Protein AF-A0A2D7BUS8-F1 (afdb_monomer_lite)

pLDDT: mean 76.2, std 19.5, range [38.97, 97.44]

Structure (mmCIF, N/CA/C/O backbone):
data_AF-A0A2D7BUS8-F1
#
_entry.id   AF-A0A2D7BUS8-F1
#
loop_
_atom_site.group_PDB
_atom_site.id
_atom_site.type_symbol
_atom_site.label_atom_id
_atom_site.label_alt_id
_atom_site.label_comp_id
_atom_site.label_asym_id
_atom_site.label_entity_id
_atom_site.label_seq_id
_atom_site.pdbx_PDB_ins_code
_atom_site.Cartn_x
_atom_site.Cartn_y
_atom_site.Cartn_z
_atom_site.occupancy
_atom_site.B_iso_or_equiv
_atom_site.auth_seq_id
_atom_site.auth_comp_id
_atom_site.auth_asym_id
_atom_site.auth_atom_id
_atom_site.pdbx_PDB_model_num
ATOM 1 N N . MET A 1 1 ? -70.890 0.413 37.105 1.00 47.69 1 MET A N 1
ATOM 2 C CA . MET A 1 1 ? -69.793 1.367 37.368 1.00 47.69 1 MET A CA 1
ATOM 3 C C . MET A 1 1 ? -68.487 0.631 37.078 1.00 47.69 1 MET A C 1
ATOM 5 O O . MET A 1 1 ? -68.149 -0.238 37.872 1.00 47.69 1 MET A O 1
ATOM 9 N N . PRO A 1 2 ? -67.821 0.826 35.928 1.00 42.28 2 PRO A N 1
ATOM 10 C CA . PRO A 1 2 ? -66.541 0.171 35.681 1.00 42.28 2 PRO A CA 1
ATOM 11 C C . PRO A 1 2 ? -65.447 0.869 36.498 1.00 42.28 2 PRO A C 1
ATOM 13 O O . PRO A 1 2 ? -65.359 2.095 36.518 1.00 42.28 2 PRO A O 1
ATOM 16 N N . TYR A 1 3 ? -64.656 0.074 37.213 1.00 46.94 3 TYR A N 1
ATOM 17 C CA . TYR A 1 3 ? -63.501 0.527 37.980 1.00 46.94 3 TYR A CA 1
ATOM 18 C C . TYR A 1 3 ? -62.412 0.993 37.008 1.00 46.94 3 TYR A C 1
ATOM 20 O O . TYR A 1 3 ? -61.859 0.191 36.257 1.00 46.94 3 TYR A O 1
ATOM 28 N N . ILE A 1 4 ? -62.141 2.297 36.992 1.00 47.06 4 ILE A N 1
ATOM 29 C CA . ILE A 1 4 ? -61.017 2.878 36.257 1.00 47.06 4 ILE A CA 1
ATOM 30 C C . ILE A 1 4 ? -59.794 2.722 37.162 1.00 47.06 4 ILE A C 1
ATOM 32 O O . ILE A 1 4 ? -59.618 3.479 38.115 1.00 47.06 4 ILE A O 1
ATOM 36 N N . GLY A 1 5 ? -58.987 1.694 36.902 1.00 40.78 5 GLY A N 1
ATOM 37 C CA . GLY A 1 5 ? -57.685 1.544 37.542 1.00 40.78 5 GLY A CA 1
ATOM 38 C C . GLY A 1 5 ? -56.768 2.690 37.119 1.00 40.78 5 GLY A C 1
ATOM 39 O O . GLY A 1 5 ? -56.654 2.991 35.932 1.00 40.78 5 GLY A O 1
ATOM 40 N N . GLN A 1 6 ? -56.141 3.349 38.090 1.00 41.88 6 GLN A N 1
ATOM 41 C CA . GLN A 1 6 ? -55.125 4.370 37.846 1.00 41.88 6 GLN A CA 1
ATOM 42 C C . GLN A 1 6 ? -53.912 3.701 37.181 1.00 41.88 6 GLN A C 1
ATOM 44 O O . GLN A 1 6 ? -53.272 2.838 37.783 1.00 41.88 6 GLN A O 1
ATOM 49 N N . SER A 1 7 ? -53.588 4.087 35.946 1.00 40.94 7 SER A N 1
ATOM 50 C CA . SER A 1 7 ? -52.304 3.740 35.334 1.00 40.94 7 SER A CA 1
ATOM 51 C C . SER A 1 7 ? -51.212 4.555 36.018 1.00 40.94 7 SER A C 1
ATOM 53 O O . SER A 1 7 ? -51.047 5.744 35.745 1.00 40.94 7 SER A O 1
ATOM 55 N N . TYR A 1 8 ? -50.476 3.921 36.927 1.00 42.16 8 TYR A N 1
ATOM 56 C CA . TYR A 1 8 ? -49.296 4.512 37.545 1.00 42.16 8 TYR A CA 1
ATOM 57 C C . TYR A 1 8 ? -48.176 4.594 36.504 1.00 42.16 8 TYR A C 1
ATOM 59 O O . TYR A 1 8 ? -47.434 3.638 36.293 1.00 42.16 8 TYR A O 1
ATOM 67 N N . HIS A 1 9 ? -48.036 5.748 35.853 1.00 40.12 9 HIS A N 1
ATOM 68 C CA . HIS A 1 9 ? -46.758 6.113 35.253 1.00 40.12 9 HIS A CA 1
ATOM 69 C C . HIS A 1 9 ? -45.816 6.505 36.392 1.00 40.12 9 HIS A C 1
ATOM 71 O O . HIS A 1 9 ? -45.890 7.606 36.934 1.00 40.12 9 HIS A O 1
ATOM 77 N N . HIS A 1 10 ? -44.967 5.561 36.792 1.00 47.94 10 HIS A N 1
ATOM 78 C CA . HIS A 1 10 ? -43.862 5.804 37.706 1.00 47.94 10 HIS A CA 1
ATOM 79 C C . HIS A 1 10 ? -42.856 6.720 36.998 1.00 47.94 10 HIS A C 1
ATOM 81 O O . HIS A 1 10 ? -42.070 6.273 36.168 1.00 47.94 10 HIS A O 1
ATOM 87 N N . VAL A 1 11 ? -42.904 8.018 37.292 1.00 39.50 11 VAL A N 1
ATOM 88 C CA . VAL A 1 11 ? -41.820 8.941 36.947 1.00 39.50 11 VAL A CA 1
ATOM 89 C C . VAL A 1 11 ? -40.757 8.765 38.025 1.00 39.50 11 VAL A C 1
ATOM 91 O O . VAL A 1 11 ? -40.869 9.331 39.110 1.00 39.50 11 VAL A O 1
ATOM 94 N N . VAL A 1 12 ? -39.774 7.905 37.762 1.00 50.94 12 VAL A N 1
ATOM 95 C CA . VAL A 1 12 ? -38.593 7.775 38.622 1.00 50.94 12 VAL A CA 1
ATOM 96 C C . VAL A 1 12 ? -37.775 9.062 38.444 1.00 50.94 12 VAL A C 1
ATOM 98 O O . VAL A 1 12 ? -37.464 9.404 37.299 1.00 50.94 12 VAL A O 1
ATOM 101 N N . PRO A 1 13 ? -37.443 9.818 39.506 1.00 42.97 13 PRO A N 1
ATOM 102 C CA . PRO A 1 13 ? -36.481 10.905 39.381 1.00 42.97 13 PRO A CA 1
ATOM 1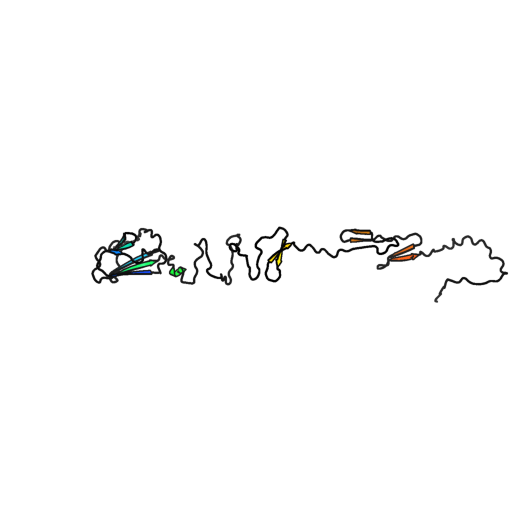03 C C . PRO A 1 13 ? -35.161 10.320 38.876 1.00 42.97 13 PRO A C 1
ATOM 105 O O . PRO A 1 13 ? -34.662 9.345 39.435 1.00 42.97 13 PRO A O 1
ATOM 108 N N . VAL A 1 14 ? -34.625 10.891 37.796 1.00 44.72 14 VAL A N 1
ATOM 109 C CA . VAL A 1 14 ? -33.318 10.511 37.254 1.00 44.72 14 VAL A CA 1
ATOM 110 C C . VAL A 1 14 ? -32.284 10.862 38.314 1.00 44.72 14 VAL A C 1
ATOM 112 O O . VAL A 1 14 ? -31.947 12.028 38.510 1.00 44.72 14 VAL A O 1
ATOM 115 N N . VAL A 1 15 ? -31.856 9.855 39.064 1.00 46.78 15 VAL A N 1
ATOM 116 C CA . VAL A 1 15 ? -30.698 9.968 39.935 1.00 46.78 15 VAL A CA 1
ATOM 117 C C . VAL A 1 15 ? -29.491 9.829 39.020 1.00 46.78 15 VAL A C 1
ATOM 119 O O . VAL A 1 15 ? -29.361 8.839 38.304 1.00 46.78 15 VAL A O 1
ATOM 122 N N . ASP A 1 16 ? -28.669 10.871 38.993 1.00 46.91 16 ASP A N 1
ATOM 123 C CA . ASP A 1 16 ? -27.398 10.858 38.288 1.00 46.91 16 ASP A CA 1
ATOM 124 C C . ASP A 1 16 ? -26.445 9.951 39.065 1.00 46.91 16 ASP A C 1
ATOM 126 O O . ASP A 1 16 ? -26.048 10.240 40.199 1.00 46.91 16 ASP A O 1
ATOM 130 N N . PHE A 1 17 ? -26.188 8.784 38.495 1.00 51.09 17 PHE A N 1
ATOM 131 C CA . PHE A 1 17 ? -25.271 7.814 39.046 1.00 51.09 17 PHE A CA 1
ATOM 132 C C . PHE A 1 17 ? -23.994 7.942 38.219 1.00 51.09 17 PHE A C 1
ATOM 134 O O . PHE A 1 17 ? -23.875 7.289 37.195 1.00 51.09 17 PHE A O 1
ATOM 141 N N . ASP A 1 18 ? -23.077 8.814 38.637 1.00 47.44 18 ASP A N 1
ATOM 142 C CA . ASP A 1 18 ? -21.774 9.043 37.996 1.00 47.44 18 ASP A CA 1
ATOM 143 C C . ASP A 1 18 ? -20.752 7.961 38.416 1.00 47.44 18 ASP A C 1
ATOM 145 O O . ASP A 1 18 ? -20.478 7.784 39.605 1.00 47.44 18 ASP A O 1
ATOM 149 N N . ASN A 1 19 ? -20.214 7.185 37.457 1.00 48.69 19 ASN A N 1
ATOM 150 C CA . ASN A 1 19 ? -19.165 6.126 37.553 1.00 48.69 19 ASN A CA 1
ATOM 151 C C . ASN A 1 19 ? -19.406 4.739 38.223 1.00 48.69 19 ASN A C 1
ATOM 153 O O . ASN A 1 19 ? -18.876 4.479 39.303 1.00 48.69 19 ASN A O 1
ATOM 157 N N . ILE A 1 20 ? -20.043 3.789 37.529 1.00 45.50 20 ILE A N 1
ATOM 158 C CA . ILE A 1 20 ? -19.993 2.341 37.771 1.00 45.50 20 ILE A CA 1
ATOM 159 C C . ILE A 1 20 ? -20.073 1.615 36.419 1.00 45.50 20 ILE A C 1
ATOM 161 O O . ILE A 1 20 ? -20.995 1.773 35.629 1.00 45.50 20 ILE A O 1
ATOM 165 N N . GLN A 1 21 ? -19.061 0.788 36.175 1.00 50.91 21 GLN A N 1
ATOM 166 C CA . GLN A 1 21 ? -19.028 -0.215 35.11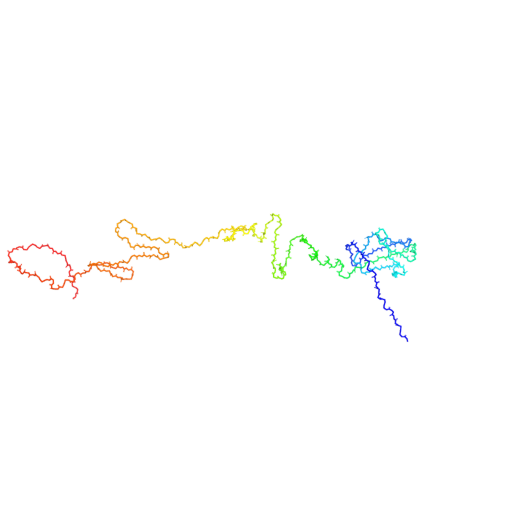7 1.00 50.91 21 GLN A CA 1
ATOM 167 C C . GLN A 1 21 ? -19.658 -1.525 35.622 1.00 50.91 21 GLN A C 1
ATOM 169 O O . GLN A 1 21 ? -19.487 -1.876 36.790 1.00 50.91 21 GLN A O 1
ATOM 174 N N . ASN A 1 22 ? -20.269 -2.298 34.716 1.00 54.38 22 ASN A N 1
ATOM 175 C CA . ASN A 1 22 ? -20.595 -3.725 34.876 1.00 54.38 22 ASN A CA 1
ATOM 176 C C . ASN A 1 22 ? -21.597 -4.134 35.978 1.00 54.38 22 ASN A C 1
ATOM 178 O O . ASN A 1 22 ? -21.225 -4.777 36.963 1.00 54.38 22 ASN A O 1
ATOM 182 N N . ILE A 1 23 ? -22.900 -3.953 35.732 1.00 53.22 23 ILE A N 1
ATOM 183 C CA . ILE A 1 23 ? -23.917 -4.843 36.321 1.00 53.22 23 ILE A CA 1
ATOM 184 C C . ILE A 1 23 ? -24.245 -5.944 35.297 1.00 53.22 23 ILE A C 1
ATOM 186 O O . ILE A 1 23 ? -24.644 -5.626 34.173 1.00 53.22 23 ILE A O 1
ATOM 190 N N . PRO A 1 24 ? -24.096 -7.236 35.647 1.00 58.59 24 PRO A N 1
ATOM 191 C CA . PRO A 1 24 ? -24.764 -8.332 34.948 1.00 58.59 24 PRO A CA 1
ATOM 192 C C . PRO A 1 24 ? -26.274 -8.088 34.800 1.00 58.59 24 PRO A C 1
ATOM 194 O O . PRO A 1 24 ? -26.816 -7.178 35.420 1.00 58.59 24 PRO A O 1
ATOM 197 N N . ASP A 1 25 ? -26.988 -8.921 34.035 1.00 62.47 25 ASP A N 1
ATOM 198 C CA . ASP A 1 25 ? -28.445 -8.768 33.828 1.00 62.47 25 ASP A CA 1
ATOM 199 C C . ASP A 1 25 ? -29.231 -8.539 35.138 1.00 62.47 25 ASP A C 1
ATOM 201 O O . ASP A 1 25 ? -30.253 -7.844 35.147 1.00 62.47 25 ASP A O 1
ATOM 205 N N . PHE A 1 26 ? -28.709 -9.062 36.255 1.00 70.69 26 PHE A N 1
ATOM 206 C CA . PHE A 1 26 ? -28.989 -8.558 37.592 1.00 70.69 26 PHE A CA 1
ATOM 207 C C . PHE A 1 26 ? -27.810 -8.773 38.566 1.00 70.69 26 PHE A C 1
ATOM 209 O O . PHE A 1 26 ? -26.971 -9.653 38.372 1.00 70.69 26 PHE A O 1
ATOM 216 N N . GLN A 1 27 ? -27.779 -8.007 39.656 1.00 76.12 27 GLN A N 1
ATOM 217 C CA . GLN A 1 27 ? -26.950 -8.240 40.853 1.00 76.12 27 GLN A CA 1
ATOM 218 C C . GLN A 1 27 ? -27.851 -8.214 42.088 1.00 76.12 27 GLN A C 1
ATOM 220 O O . GLN A 1 27 ? -28.928 -7.621 42.040 1.00 76.12 27 GLN A O 1
ATOM 225 N N . SER A 1 28 ? -27.432 -8.817 43.201 1.00 85.50 28 SER A N 1
ATOM 226 C CA . SER A 1 28 ? -28.230 -8.791 44.428 1.00 85.50 28 SER A CA 1
ATOM 227 C C . SER A 1 28 ? -27.401 -8.707 45.697 1.00 85.50 28 SER A C 1
ATOM 229 O O . SER A 1 28 ? -26.280 -9.211 45.752 1.00 85.50 28 SER A O 1
ATOM 231 N N . GLN A 1 29 ? -27.990 -8.130 46.738 1.00 88.19 29 GLN A N 1
ATOM 232 C CA . GLN A 1 29 ? -27.426 -8.073 48.075 1.00 88.19 29 GLN A CA 1
ATOM 233 C C . GLN A 1 29 ? -28.466 -8.450 49.125 1.00 88.19 29 GLN A C 1
ATOM 235 O O . GLN A 1 29 ? -29.618 -8.034 49.041 1.00 88.19 29 GLN A O 1
ATOM 240 N N . THR A 1 30 ? -28.021 -9.194 50.132 1.00 92.12 30 THR A N 1
ATOM 241 C CA . THR A 1 30 ? -28.851 -9.645 51.242 1.00 92.12 30 THR A CA 1
ATOM 242 C C . THR A 1 30 ? -28.356 -9.044 52.553 1.00 92.12 30 THR A C 1
ATOM 244 O O . THR A 1 30 ? -27.151 -9.044 52.812 1.00 92.12 30 THR A O 1
ATOM 247 N N . PHE A 1 31 ? -29.278 -8.569 53.385 1.00 91.81 31 PHE A N 1
ATOM 248 C CA . PHE A 1 31 ? -29.024 -8.105 54.746 1.00 91.81 31 PHE A CA 1
ATOM 249 C C . PHE A 1 31 ? -29.920 -8.861 55.722 1.00 91.81 31 PHE A C 1
ATOM 251 O O . PHE A 1 31 ? -31.079 -9.122 55.415 1.00 91.81 31 PHE A O 1
ATOM 258 N N . THR A 1 32 ? -29.398 -9.168 56.904 1.00 92.62 32 THR A N 1
ATOM 259 C CA . THR A 1 32 ? -30.180 -9.718 58.017 1.00 92.62 32 THR A CA 1
ATOM 260 C C . THR A 1 32 ? -30.364 -8.624 59.063 1.00 92.62 32 THR A C 1
ATOM 262 O O . THR A 1 32 ? -29.419 -7.875 59.328 1.00 92.62 32 THR A O 1
ATOM 265 N N . GLY A 1 33 ? -31.570 -8.505 59.618 1.00 88.38 33 GLY A N 1
ATOM 266 C CA . GLY A 1 33 ? -31.880 -7.522 60.658 1.00 88.38 33 GLY A CA 1
ATOM 267 C C . GLY A 1 33 ? -31.133 -7.748 61.988 1.00 88.38 33 GLY A C 1
ATOM 268 O O . GLY A 1 33 ? -30.407 -8.737 62.137 1.00 88.38 33 GLY A O 1
ATOM 269 N N . PRO A 1 34 ? -31.318 -6.859 62.984 1.00 92.69 34 PRO A N 1
ATOM 270 C CA . PRO A 1 34 ? -32.277 -5.754 62.981 1.00 92.69 34 PRO A CA 1
ATOM 271 C C . PRO A 1 34 ? -31.753 -4.451 62.353 1.00 92.69 34 PRO A C 1
ATOM 273 O O . PRO A 1 34 ? -30.542 -4.213 62.308 1.00 92.69 34 PRO A O 1
ATOM 276 N N . GLY A 1 35 ? -32.662 -3.581 61.897 1.00 92.56 35 GLY A N 1
ATOM 277 C CA . GLY A 1 35 ? -32.325 -2.199 61.532 1.00 92.56 35 GLY A CA 1
ATOM 278 C C . GLY A 1 35 ? -33.275 -1.523 60.538 1.00 92.56 35 GLY A C 1
ATOM 279 O O . GLY A 1 35 ? -34.072 -2.162 59.862 1.00 92.56 35 GLY A O 1
ATOM 280 N N . THR A 1 36 ? -33.161 -0.198 60.421 1.00 92.56 36 THR A N 1
ATOM 281 C CA . THR A 1 36 ? -33.977 0.638 59.514 1.00 92.56 36 THR A CA 1
ATOM 282 C C . THR A 1 36 ? -33.200 1.170 58.310 1.00 92.56 36 THR A C 1
ATOM 284 O O . THR A 1 36 ? -33.787 1.739 57.392 1.00 92.56 36 THR A O 1
ATOM 287 N N . SER A 1 37 ? -31.871 1.022 58.291 1.00 91.62 37 SER A N 1
ATOM 288 C CA . SER A 1 37 ? -31.018 1.545 57.223 1.00 91.62 37 SER A CA 1
ATOM 289 C C . SER A 1 37 ? -29.871 0.599 56.901 1.00 91.62 37 SER A C 1
ATOM 291 O O . SER A 1 37 ? -28.997 0.360 57.735 1.00 91.62 37 SER A O 1
ATOM 293 N N . PHE A 1 38 ? -29.832 0.139 55.653 1.00 90.69 38 PHE A N 1
ATOM 294 C CA . PHE A 1 38 ? -28.860 -0.832 55.164 1.00 90.69 38 PHE A CA 1
ATOM 295 C C . PHE A 1 38 ? -28.018 -0.205 54.056 1.00 90.69 38 PHE A C 1
ATOM 297 O O . PHE A 1 38 ? -28.538 0.230 53.028 1.00 90.69 38 PHE A O 1
ATOM 304 N N . GLY A 1 39 ? -26.711 -0.098 54.301 1.00 86.44 39 GLY A N 1
ATOM 305 C CA . GLY A 1 39 ? -25.756 0.449 53.342 1.00 86.44 39 GLY A CA 1
ATOM 306 C C . GLY A 1 39 ? -25.342 -0.594 52.322 1.00 86.44 39 GLY A C 1
ATOM 307 O O . GLY A 1 39 ? -24.876 -1.668 52.695 1.00 86.44 39 GLY A O 1
ATOM 308 N N . LEU A 1 40 ? -25.481 -0.261 51.041 1.00 80.25 40 LEU A N 1
ATOM 309 C CA . LEU A 1 40 ? -25.073 -1.153 49.965 1.00 80.25 40 LEU A CA 1
ATOM 310 C C . LEU A 1 40 ? -23.544 -1.300 49.977 1.00 80.25 40 LEU A C 1
ATOM 312 O O . LEU A 1 40 ? -22.819 -0.300 49.993 1.00 80.25 40 LEU A O 1
ATOM 316 N N . THR A 1 41 ? -23.032 -2.534 50.031 1.00 68.00 41 THR A N 1
ATOM 317 C CA . THR A 1 41 ? -21.581 -2.771 50.221 1.00 68.00 41 THR A CA 1
ATOM 318 C C . THR A 1 41 ? -20.796 -2.865 48.917 1.00 68.00 41 THR A C 1
ATOM 320 O O . THR A 1 41 ? -19.579 -2.727 48.948 1.00 68.00 41 THR A O 1
ATOM 323 N N . ASN A 1 42 ? -21.466 -3.066 47.779 1.00 59.59 42 ASN A N 1
ATOM 324 C CA . ASN A 1 42 ? -20.821 -3.180 46.463 1.00 59.59 42 ASN A CA 1
ATOM 325 C C . ASN A 1 42 ? -20.693 -1.828 45.728 1.00 59.59 42 ASN A C 1
ATOM 327 O O . ASN A 1 42 ? -20.492 -1.804 44.520 1.00 59.59 42 ASN A O 1
ATOM 331 N N . GLY A 1 43 ? -20.789 -0.703 46.450 1.00 56.62 43 GLY A N 1
ATOM 332 C CA . GLY A 1 43 ? -20.940 0.626 45.847 1.00 56.62 43 GLY A CA 1
ATOM 333 C C . GLY A 1 43 ? -22.362 0.856 45.320 1.00 56.62 43 GLY A C 1
ATOM 334 O O . GLY A 1 43 ? -23.204 -0.042 45.363 1.00 56.62 43 GLY A O 1
ATOM 335 N N . ALA A 1 44 ? -22.663 2.075 44.862 1.00 55.22 44 ALA A N 1
ATOM 336 C CA . ALA A 1 44 ? -23.881 2.296 44.081 1.00 55.22 44 ALA A CA 1
ATOM 337 C C . ALA A 1 44 ? -23.780 1.453 42.791 1.00 55.22 44 ALA A C 1
ATOM 339 O O . ALA A 1 44 ? -22.694 1.343 42.256 1.00 55.22 44 ALA A O 1
ATOM 340 N N . PRO A 1 45 ? -24.822 0.803 42.279 1.00 55.44 45 PRO A N 1
ATOM 341 C CA . PRO A 1 45 ? -24.782 0.207 40.943 1.00 55.44 45 PRO A CA 1
ATOM 342 C C . PRO A 1 45 ? -25.106 1.266 39.867 1.00 55.44 45 PRO A C 1
ATOM 344 O O . PRO A 1 45 ? -25.878 2.180 40.151 1.00 55.44 45 PRO A O 1
ATOM 347 N N . GLN A 1 46 ? -24.577 1.149 38.639 1.00 59.19 46 GLN A N 1
ATOM 348 C CA . GLN A 1 46 ? -24.958 2.015 37.499 1.00 59.19 46 GLN A CA 1
ATOM 349 C C . GLN A 1 46 ? -25.613 1.306 36.345 1.00 59.19 46 GLN A C 1
ATOM 351 O O . GLN A 1 46 ? -25.567 0.090 36.240 1.00 59.19 46 GLN A O 1
ATOM 356 N N . ASP A 1 47 ? -26.265 2.099 35.497 1.00 58.16 47 ASP A N 1
ATOM 357 C CA . ASP A 1 47 ? -27.092 1.611 34.403 1.00 58.16 47 ASP A CA 1
ATOM 358 C C . ASP A 1 47 ? -28.250 0.732 34.902 1.00 58.16 47 ASP A C 1
ATOM 360 O O . ASP A 1 47 ? -28.649 -0.233 34.252 1.00 58.16 47 ASP A O 1
ATOM 364 N N . VAL A 1 48 ? -28.800 1.056 36.079 1.00 64.81 48 VAL A N 1
ATOM 365 C CA . VAL A 1 48 ? -29.908 0.322 36.703 1.00 64.81 48 VAL A CA 1
ATOM 366 C C . VAL A 1 48 ? -31.241 0.778 36.109 1.00 64.81 48 VAL A C 1
ATOM 368 O O . VAL A 1 48 ? -31.621 1.939 36.228 1.00 64.81 48 VAL A O 1
ATOM 371 N N . MET A 1 49 ? -31.993 -0.149 35.517 1.00 70.56 49 MET A N 1
ATOM 372 C CA . MET A 1 49 ? -33.383 0.063 35.102 1.00 70.56 49 MET A CA 1
ATOM 373 C C . MET A 1 49 ? -34.334 0.072 36.290 1.00 70.56 49 MET A C 1
ATOM 375 O O . MET A 1 49 ? -35.282 0.855 36.329 1.00 70.56 49 MET A O 1
ATOM 379 N N . SER A 1 50 ? -34.134 -0.862 37.219 1.00 75.06 50 SER A N 1
ATOM 380 C CA . SER A 1 50 ? -35.012 -1.026 38.369 1.00 75.06 50 SER A CA 1
ATOM 381 C C . SER A 1 50 ? -34.275 -1.594 39.575 1.00 75.06 50 SER A C 1
ATOM 383 O O . SER A 1 50 ? -33.329 -2.377 39.455 1.00 75.06 50 SER A O 1
ATOM 385 N N . LEU A 1 51 ? -34.753 -1.176 40.744 1.00 79.62 51 LEU A N 1
ATOM 386 C CA . LEU A 1 51 ? -34.356 -1.671 42.050 1.00 79.62 51 LEU A CA 1
ATOM 387 C C . LEU A 1 51 ? -35.546 -2.426 42.640 1.00 79.62 51 LEU A C 1
ATOM 389 O O . LEU A 1 51 ? -36.543 -1.798 43.004 1.00 79.62 51 LEU A O 1
ATOM 393 N N . ASP A 1 52 ? -35.428 -3.744 42.750 1.00 86.44 52 ASP A N 1
ATOM 394 C CA . ASP A 1 52 ? -36.442 -4.574 43.393 1.00 86.44 52 ASP A CA 1
ATOM 395 C C . ASP A 1 52 ? -35.995 -4.859 44.831 1.00 86.44 52 ASP A C 1
ATOM 397 O O . ASP A 1 52 ? -34.895 -5.366 45.060 1.00 86.44 52 ASP A O 1
ATOM 401 N N . VAL A 1 53 ? -36.841 -4.535 45.808 1.00 88.69 53 VAL A N 1
ATOM 402 C CA . VAL A 1 53 ? -36.580 -4.792 47.231 1.00 88.69 53 VAL A CA 1
ATOM 403 C C . VAL A 1 53 ? -37.614 -5.778 47.757 1.00 88.69 53 VAL A C 1
ATOM 405 O O . VAL A 1 53 ? -38.807 -5.624 47.492 1.00 88.69 53 VAL A O 1
ATOM 408 N N . SER A 1 54 ? -37.176 -6.787 48.507 1.00 93.75 54 SER A N 1
ATOM 409 C CA . SER A 1 54 ? -38.070 -7.724 49.191 1.00 93.75 54 SER A CA 1
ATOM 410 C C . SER A 1 54 ? -37.606 -8.029 50.610 1.00 93.75 54 SER A C 1
ATOM 412 O O . SER A 1 54 ? -36.405 -8.141 50.836 1.00 93.75 54 SER A O 1
ATOM 414 N N . ILE A 1 55 ? -38.549 -8.227 51.529 1.00 94.56 55 ILE A N 1
ATOM 415 C CA . ILE A 1 55 ? -38.305 -8.716 52.894 1.00 94.56 55 ILE A CA 1
ATOM 416 C C . ILE A 1 55 ? -38.909 -10.114 52.987 1.00 94.56 55 ILE A C 1
ATOM 418 O O . ILE A 1 55 ? -40.083 -10.282 52.662 1.00 94.56 55 ILE A O 1
ATOM 422 N N . ASP A 1 56 ? -38.098 -11.119 53.319 1.00 92.94 56 ASP A N 1
ATOM 423 C CA . ASP A 1 56 ? -38.494 -12.538 53.375 1.00 92.94 56 ASP A CA 1
ATOM 424 C C . ASP A 1 56 ? -39.256 -13.020 52.122 1.00 92.94 56 ASP A C 1
ATOM 426 O O . ASP A 1 56 ? -40.181 -13.830 52.167 1.00 92.94 56 ASP A O 1
ATOM 430 N N . GLY A 1 57 ? -38.864 -12.490 50.959 1.00 88.56 57 GLY A N 1
ATOM 431 C CA . GLY A 1 57 ? -39.473 -12.791 49.661 1.00 88.56 57 GLY A CA 1
ATOM 432 C C . GLY A 1 57 ? -40.723 -11.971 49.317 1.00 88.56 57 GLY A C 1
ATOM 433 O O . GLY A 1 57 ? -41.226 -12.084 48.199 1.00 88.56 57 GLY A O 1
ATOM 434 N N . VAL A 1 58 ? -41.207 -11.106 50.212 1.00 90.88 58 VAL A N 1
ATOM 435 C CA . VAL A 1 58 ? -42.328 -10.190 49.953 1.00 90.88 58 VAL A CA 1
ATOM 436 C C . VAL A 1 58 ? -41.810 -8.883 49.358 1.00 90.88 58 VAL A C 1
ATOM 438 O O . VAL A 1 58 ? -41.038 -8.169 49.998 1.00 90.88 58 VAL A O 1
ATOM 441 N N . SER A 1 59 ? -42.245 -8.548 48.140 1.00 91.88 59 SER A N 1
ATOM 442 C CA . SER A 1 59 ? -41.874 -7.301 47.459 1.00 91.88 59 SER A CA 1
ATOM 443 C C . SER A 1 59 ? -42.339 -6.060 48.223 1.00 91.88 59 SER A C 1
ATOM 445 O O . SER A 1 59 ? -43.498 -5.968 48.623 1.00 91.88 59 SER A O 1
ATOM 447 N N . GLN A 1 60 ? -41.440 -5.092 48.349 1.00 93.19 60 GLN A N 1
ATOM 448 C CA . GLN A 1 60 ? -41.662 -3.813 49.016 1.00 93.19 60 GLN A CA 1
ATOM 449 C C . GLN A 1 60 ? -41.950 -2.714 47.987 1.00 93.19 60 GLN A C 1
ATOM 451 O O . GLN A 1 60 ? -41.457 -2.756 46.854 1.00 93.19 60 GLN A O 1
ATOM 456 N N . LYS A 1 61 ? -42.743 -1.711 48.365 1.00 85.69 61 LYS A N 1
ATOM 457 C CA . LYS A 1 61 ? -43.106 -0.576 47.510 1.00 85.69 61 LYS A CA 1
ATOM 458 C C . LYS A 1 61 ? -42.159 0.610 47.726 1.00 85.69 61 LYS A C 1
ATOM 460 O O . LYS A 1 61 ? -42.074 1.126 48.844 1.00 85.69 61 LYS A O 1
ATOM 465 N N . PRO A 1 62 ? -41.522 1.122 46.660 1.00 85.94 62 PRO A N 1
ATOM 466 C CA . PRO A 1 62 ? -40.732 2.343 46.747 1.00 85.94 62 PRO A CA 1
ATOM 467 C C . PRO A 1 62 ? -41.580 3.528 47.228 1.00 85.94 62 PRO A C 1
ATOM 469 O O . PRO A 1 62 ? -42.733 3.682 46.823 1.00 85.94 62 PRO A O 1
ATOM 472 N N . ASN A 1 63 ? -40.988 4.389 48.054 1.00 87.81 63 ASN A N 1
ATOM 473 C CA . ASN A 1 63 ? -41.583 5.578 48.681 1.00 87.81 63 ASN A CA 1
ATOM 474 C C . ASN A 1 63 ? -42.765 5.318 49.628 1.00 87.81 63 ASN A C 1
ATOM 476 O O . ASN A 1 63 ? -43.369 6.273 50.114 1.00 87.81 63 ASN A O 1
ATOM 480 N N . VAL A 1 64 ? -43.097 4.054 49.889 1.00 89.25 64 VAL A N 1
ATOM 481 C CA . VAL A 1 64 ? -44.102 3.660 50.882 1.00 89.25 64 VAL A CA 1
ATOM 482 C C . VAL A 1 64 ? -43.427 2.820 51.955 1.00 89.25 64 VAL A C 1
ATOM 484 O O . VAL A 1 64 ? -43.367 3.251 53.099 1.00 89.25 64 VAL A O 1
ATOM 487 N N . ASP A 1 65 ? -42.849 1.691 51.551 1.00 89.56 65 ASP A N 1
ATOM 488 C CA . ASP A 1 65 ? -42.238 0.716 52.458 1.00 89.56 65 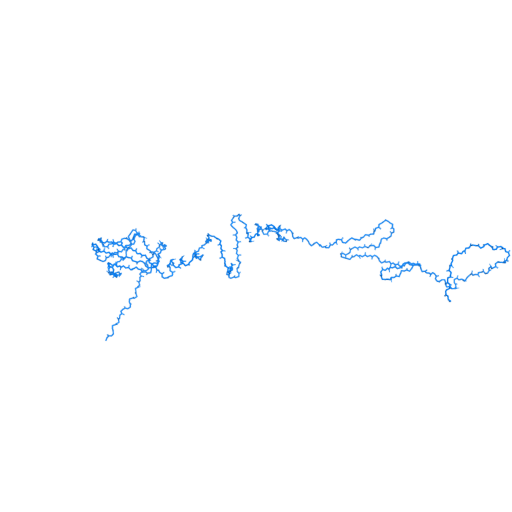ASP A CA 1
ATOM 489 C C . ASP A 1 65 ? -40.722 0.957 52.603 1.00 89.56 65 ASP A C 1
ATOM 491 O O . ASP A 1 65 ? -40.085 0.562 53.578 1.00 89.56 65 ASP A O 1
ATOM 495 N N . TYR A 1 66 ? -40.109 1.632 51.623 1.00 91.06 66 TYR A N 1
ATOM 496 C CA . TYR A 1 66 ? -38.705 2.031 51.680 1.00 91.06 66 TYR A CA 1
ATOM 497 C C . TYR A 1 66 ? -38.403 3.263 50.826 1.00 91.06 66 TYR A C 1
ATOM 499 O O . TYR A 1 66 ? -39.109 3.585 49.872 1.00 91.06 66 TYR A O 1
ATOM 507 N N . THR A 1 67 ? -37.289 3.923 51.125 1.00 88.25 67 THR A N 1
ATOM 508 C CA . THR A 1 67 ? -36.681 4.975 50.304 1.00 88.25 67 THR A CA 1
ATOM 509 C C . THR A 1 67 ? -35.204 4.675 50.072 1.00 88.25 67 THR A C 1
ATOM 511 O O . THR A 1 67 ? -34.590 3.875 50.781 1.00 88.25 67 THR A O 1
ATOM 514 N N . THR A 1 68 ? -34.614 5.315 49.066 1.00 84.25 68 THR A N 1
ATOM 515 C CA . THR A 1 68 ? -33.165 5.300 48.850 1.00 84.25 68 THR A CA 1
ATOM 516 C C . THR A 1 68 ? -32.568 6.620 49.312 1.00 84.25 68 THR A C 1
ATOM 518 O O . THR A 1 68 ? -33.083 7.681 48.961 1.00 84.25 68 THR A O 1
ATOM 521 N N . SER A 1 69 ? -31.464 6.577 50.053 1.00 80.94 69 SER A N 1
ATOM 522 C CA . SER A 1 69 ? -30.714 7.782 50.429 1.00 80.94 69 SER A CA 1
ATOM 523 C C . SER A 1 69 ? -29.239 7.649 50.077 1.00 80.94 69 SER A C 1
ATOM 525 O O . SER A 1 69 ? -28.705 6.542 50.015 1.00 80.94 69 SER A O 1
ATOM 527 N N . LEU A 1 70 ? -28.577 8.783 49.852 1.00 73.00 70 LEU A N 1
ATOM 528 C CA . LEU A 1 70 ? -27.129 8.855 49.714 1.00 73.00 70 LEU A CA 1
ATOM 529 C C . LEU A 1 70 ? -26.555 9.426 51.011 1.00 73.00 70 LEU A C 1
ATOM 531 O O . LEU A 1 70 ? -26.864 10.558 51.383 1.00 73.00 70 LEU A O 1
ATOM 535 N N . ASN A 1 71 ? -25.725 8.654 51.707 1.00 73.00 71 ASN A N 1
ATOM 536 C CA . ASN A 1 71 ? -25.041 9.117 52.910 1.00 73.00 71 ASN A CA 1
ATOM 537 C C . ASN A 1 71 ? -23.542 8.872 52.759 1.00 73.00 71 ASN A C 1
ATOM 539 O O . ASN A 1 71 ? -23.113 7.728 52.627 1.00 73.00 71 ASN A O 1
ATOM 543 N N . SER A 1 72 ? -22.755 9.951 52.771 1.00 73.31 72 SER A N 1
ATOM 544 C CA . SER A 1 72 ? -21.289 9.890 52.679 1.00 73.31 72 SER A CA 1
ATOM 545 C C . SER A 1 72 ? -20.786 9.075 51.473 1.00 73.31 72 SER A C 1
ATOM 547 O O . SER A 1 72 ? -19.821 8.327 51.581 1.00 73.31 72 SER A O 1
ATOM 549 N N . GLY A 1 73 ? -21.472 9.188 50.327 1.00 66.31 73 GLY A N 1
ATOM 550 C CA . GLY A 1 73 ? -21.132 8.477 49.086 1.00 66.31 73 GLY A CA 1
ATOM 551 C C . GLY A 1 73 ? -21.631 7.029 48.999 1.00 66.31 73 GLY A C 1
ATOM 552 O O . GLY A 1 73 ? -21.453 6.394 47.965 1.00 66.31 73 GLY A O 1
ATOM 553 N N . GLN A 1 74 ? -22.289 6.505 50.038 1.00 73.25 74 GLN A N 1
ATOM 554 C CA . GLN A 1 74 ? -22.905 5.178 50.027 1.00 73.25 74 GLN A CA 1
ATOM 555 C C . GLN A 1 74 ? -24.421 5.288 49.826 1.00 73.25 74 GLN A C 1
ATOM 557 O O . GLN A 1 74 ? -25.103 6.004 50.567 1.00 73.25 74 GLN A O 1
ATOM 562 N N . VAL A 1 75 ? -24.959 4.548 48.852 1.00 77.06 75 VAL A N 1
ATOM 563 C CA . VAL A 1 75 ? -26.411 4.374 48.696 1.00 77.06 75 VAL A CA 1
ATOM 564 C C . VAL A 1 75 ? -26.927 3.456 49.801 1.00 77.06 75 VAL A C 1
ATOM 566 O O . VAL A 1 75 ? -26.318 2.433 50.120 1.00 77.06 75 VAL A O 1
ATOM 569 N N . ARG A 1 76 ? -28.055 3.833 50.399 1.00 84.56 76 ARG A N 1
ATOM 570 C CA . ARG A 1 76 ? -28.705 3.107 51.489 1.00 84.56 76 ARG A CA 1
ATOM 571 C C . ARG A 1 76 ? -30.160 2.826 51.159 1.00 84.56 76 ARG A C 1
ATOM 573 O O . ARG A 1 76 ? -30.849 3.719 50.663 1.00 84.56 76 ARG A O 1
ATOM 580 N N . ILE A 1 77 ? -30.628 1.635 51.522 1.00 90.06 77 ILE A N 1
ATOM 581 C CA . ILE A 1 77 ? -32.059 1.331 51.618 1.00 90.06 77 ILE A CA 1
ATOM 582 C C . ILE A 1 77 ? -32.515 1.724 53.018 1.00 90.06 77 ILE A C 1
ATOM 584 O O . ILE A 1 77 ? -31.947 1.258 54.006 1.00 90.06 77 ILE A O 1
ATOM 588 N N . VAL A 1 78 ? -33.494 2.619 53.095 1.00 91.75 78 VAL A N 1
ATOM 589 C CA . VAL A 1 78 ? -34.089 3.091 54.347 1.00 91.75 78 VAL A CA 1
ATOM 590 C C . VAL A 1 78 ? -35.521 2.586 54.394 1.00 91.75 78 VAL A C 1
ATOM 592 O O . VAL A 1 78 ? -36.339 3.017 53.584 1.00 91.75 78 VAL A O 1
ATOM 595 N N . LEU A 1 79 ? -35.802 1.654 55.296 1.00 94.56 79 LEU A N 1
ATOM 596 C CA . LEU A 1 79 ? -37.131 1.070 55.465 1.00 94.56 79 LEU A CA 1
ATOM 597 C C . LEU A 1 79 ? -38.034 2.021 56.263 1.00 94.56 79 LEU A C 1
ATOM 599 O O . LEU A 1 79 ? -37.546 2.776 57.109 1.00 94.56 79 LEU A O 1
ATOM 603 N N . SER A 1 80 ? -39.339 1.998 55.985 1.00 93.75 80 SER A N 1
ATOM 604 C CA . SER A 1 80 ? -40.337 2.730 56.780 1.00 93.75 80 SER A CA 1
ATOM 605 C C . SER A 1 80 ? -40.487 2.148 58.184 1.00 93.75 80 SER A C 1
ATOM 607 O O . SER A 1 80 ? -40.677 2.901 59.137 1.00 93.75 80 SER A O 1
ATOM 609 N N . ASP A 1 81 ? -40.344 0.827 58.293 1.00 92.94 81 ASP A N 1
ATOM 610 C CA . ASP A 1 81 ? -40.401 0.052 59.527 1.00 92.94 81 ASP A CA 1
ATOM 611 C C . ASP A 1 81 ? -39.079 -0.696 59.749 1.00 92.94 81 ASP A C 1
ATOM 613 O O . ASP A 1 81 ? -38.325 -0.969 58.814 1.00 92.94 81 ASP A O 1
ATOM 617 N N . GLU A 1 82 ? -38.759 -0.998 61.005 1.00 93.12 82 GLU A N 1
ATOM 618 C CA . GLU A 1 82 ? -37.534 -1.723 61.343 1.00 93.12 82 GLU A CA 1
ATOM 619 C C . GLU A 1 82 ? -37.601 -3.175 60.856 1.00 93.12 82 GLU A C 1
ATOM 621 O O . GLU A 1 82 ? -38.561 -3.885 61.148 1.00 93.12 82 GLU A O 1
ATOM 626 N N . LEU A 1 83 ? -36.555 -3.618 60.149 1.00 95.44 83 LEU A N 1
ATOM 627 C CA . LEU A 1 83 ? -36.345 -5.031 59.847 1.00 95.44 83 LEU A CA 1
ATOM 628 C C . LEU A 1 83 ? -36.122 -5.762 61.172 1.00 95.44 83 LEU A C 1
ATOM 630 O O . LEU A 1 83 ? -35.225 -5.382 61.931 1.00 95.44 83 LEU A O 1
ATOM 634 N N . SER A 1 84 ? -36.912 -6.789 61.457 1.00 94.31 84 SER A N 1
ATOM 635 C CA . SER A 1 84 ? -36.830 -7.529 62.716 1.00 94.31 84 SER A CA 1
ATOM 636 C C . SER A 1 84 ? -35.584 -8.415 62.774 1.00 94.31 84 SER A C 1
ATOM 638 O O . SER A 1 84 ? -34.953 -8.733 61.764 1.00 94.31 84 SER A O 1
ATOM 640 N N . THR A 1 85 ? -35.214 -8.856 63.976 1.00 88.31 85 THR A N 1
ATOM 641 C CA . THR A 1 85 ? -34.202 -9.906 64.137 1.00 88.31 85 THR A CA 1
ATOM 642 C C . THR A 1 85 ? -34.645 -11.150 63.360 1.00 88.31 85 THR A C 1
ATOM 644 O O . THR A 1 85 ? -35.786 -11.573 63.504 1.00 88.31 85 THR A O 1
ATOM 647 N N . GLU A 1 86 ? -33.738 -11.726 62.568 1.00 89.44 86 GLU A N 1
ATOM 648 C CA . GLU A 1 86 ? -33.955 -12.882 61.670 1.00 89.44 86 GLU A CA 1
ATOM 649 C C . GLU A 1 86 ? -34.659 -12.596 60.330 1.00 89.44 86 GLU A C 1
ATOM 651 O O . GLU A 1 86 ? -34.550 -13.425 59.426 1.00 89.44 86 GLU A O 1
ATOM 656 N N . GLU A 1 87 ? -35.275 -11.425 60.135 1.00 94.19 87 GLU A N 1
ATOM 657 C CA . GLU A 1 87 ? -35.798 -11.046 58.816 1.00 94.19 87 GLU A CA 1
ATOM 658 C C . GLU A 1 87 ? -34.660 -10.725 57.844 1.00 94.19 87 GLU A C 1
ATOM 660 O O . GLU A 1 87 ? -33.593 -10.203 58.210 1.00 94.19 87 GLU A O 1
ATOM 665 N N . THR A 1 88 ? -34.903 -11.035 56.574 1.00 94.56 88 THR A N 1
ATOM 666 C CA . THR A 1 88 ? -33.926 -10.906 55.504 1.00 94.56 88 THR A CA 1
ATOM 667 C C . THR A 1 88 ? -34.401 -9.923 54.440 1.00 94.56 88 THR A C 1
ATOM 669 O O . THR A 1 88 ? -35.375 -10.160 53.728 1.00 94.56 88 THR A O 1
ATOM 672 N N . LEU A 1 89 ? -33.652 -8.836 54.273 1.00 94.06 89 LEU A N 1
ATOM 673 C CA . LEU A 1 89 ? -33.822 -7.871 53.194 1.00 94.06 89 LEU A CA 1
ATOM 674 C C . LEU A 1 89 ? -32.985 -8.302 51.986 1.00 94.06 89 LEU A C 1
ATOM 676 O O . LEU A 1 89 ? -31.761 -8.375 52.074 1.00 94.06 89 LEU A O 1
ATOM 680 N N . LEU A 1 90 ? -33.628 -8.529 50.847 1.00 92.19 90 LEU A N 1
ATOM 681 C CA . LEU A 1 90 ? -32.984 -8.761 49.557 1.00 92.19 90 LEU A CA 1
ATOM 682 C C . LEU A 1 90 ? -33.183 -7.540 48.655 1.00 92.19 90 LEU A C 1
ATOM 684 O O . LEU A 1 90 ? -34.305 -7.084 48.439 1.00 92.19 90 LEU A O 1
ATOM 688 N N . VAL A 1 91 ? -32.083 -7.047 48.098 1.00 89.06 91 VAL A N 1
ATOM 689 C CA . VAL A 1 91 ? -32.032 -5.920 47.167 1.00 89.06 91 VAL A CA 1
ATOM 690 C C . VAL A 1 91 ? -31.490 -6.430 45.840 1.00 89.06 91 VAL A C 1
ATOM 692 O O . VAL A 1 91 ? -30.372 -6.939 45.802 1.00 89.06 91 VAL A O 1
ATOM 695 N N . VAL A 1 92 ? -32.261 -6.308 44.760 1.00 85.12 92 VAL A N 1
ATOM 696 C CA . VAL A 1 92 ? -31.885 -6.751 43.410 1.00 85.12 92 VAL A CA 1
ATOM 697 C C . VAL A 1 92 ? -31.811 -5.553 42.469 1.00 85.12 92 VAL A C 1
ATOM 699 O O . VAL A 1 92 ? -32.746 -4.762 42.368 1.00 85.12 92 VAL A O 1
ATOM 702 N N . TYR A 1 93 ? -30.706 -5.449 41.741 1.00 80.12 93 TYR A N 1
ATOM 703 C CA . TYR A 1 93 ? -30.456 -4.431 40.724 1.00 80.12 93 TYR A CA 1
ATOM 704 C C . TYR A 1 93 ? -30.652 -5.055 39.346 1.00 80.12 93 TYR A C 1
ATOM 706 O O . TYR A 1 93 ? -30.045 -6.091 39.076 1.00 80.12 93 TYR A O 1
ATOM 714 N N . ARG A 1 94 ? -31.455 -4.444 38.469 1.00 74.75 94 ARG A N 1
ATOM 715 C CA . ARG A 1 94 ? -31.603 -4.875 37.065 1.00 74.75 94 ARG A CA 1
ATOM 716 C C . ARG A 1 94 ? -31.006 -3.847 36.122 1.00 74.75 94 ARG A C 1
ATOM 718 O O . ARG A 1 94 ? -31.256 -2.660 36.304 1.00 74.75 94 ARG A O 1
ATOM 725 N N . ALA A 1 95 ? -30.281 -4.287 35.100 1.00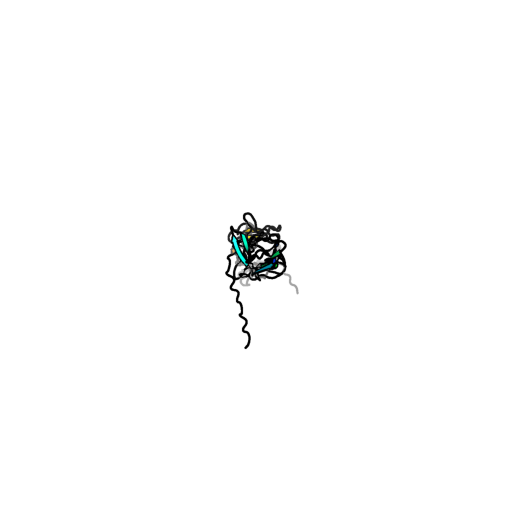 68.56 95 ALA A N 1
ATOM 726 C CA . ALA A 1 95 ? -29.674 -3.391 34.117 1.00 68.56 95 ALA A CA 1
ATOM 727 C C . ALA A 1 95 ? -30.704 -2.775 33.140 1.00 68.56 95 ALA A C 1
ATOM 729 O O . ALA A 1 95 ? -31.740 -3.377 32.843 1.00 68.56 95 ALA A O 1
ATOM 730 N N . LEU A 1 96 ? -30.397 -1.592 32.597 1.00 64.62 96 LEU A N 1
ATOM 731 C CA . LEU A 1 96 ? -31.085 -0.972 31.459 1.00 64.62 96 LEU A CA 1
ATOM 732 C C . LEU A 1 96 ? -30.999 -1.872 30.211 1.00 64.62 96 LEU A C 1
ATOM 734 O O . LEU A 1 96 ? -29.901 -2.295 29.828 1.00 64.62 96 LEU A O 1
ATOM 738 N N . PRO A 1 97 ? -32.132 -2.161 29.536 1.00 56.91 97 PRO A N 1
ATOM 739 C CA . PRO A 1 97 ? -32.139 -2.897 28.279 1.00 56.91 97 PRO A CA 1
ATOM 740 C C . PRO A 1 97 ? -31.230 -2.206 27.254 1.00 56.91 97 PRO A C 1
ATOM 742 O O . PRO A 1 97 ? -31.416 -1.034 26.941 1.00 56.91 97 PRO A O 1
ATOM 745 N N . GLY A 1 98 ? -30.223 -2.923 26.746 1.00 53.84 98 GLY A N 1
ATOM 746 C CA . GLY A 1 98 ? -29.226 -2.392 25.801 1.00 53.84 98 GLY A CA 1
ATOM 747 C C . GLY A 1 98 ? -27.954 -1.807 26.436 1.00 53.84 98 GLY A C 1
ATOM 748 O O . GLY A 1 98 ? -26.985 -1.545 25.715 1.00 53.84 98 GLY A O 1
ATOM 749 N N . TYR A 1 99 ? -27.923 -1.665 27.763 1.00 51.78 99 TYR A N 1
ATOM 750 C CA . TYR A 1 99 ? -26.741 -1.268 28.539 1.00 51.78 99 TYR A CA 1
ATOM 751 C C . TYR A 1 99 ? -26.126 -2.414 29.359 1.00 51.78 99 TYR A C 1
ATOM 753 O O . TYR A 1 99 ? -24.984 -2.280 29.796 1.00 51.78 99 TYR A O 1
ATOM 761 N N . SER A 1 100 ? -26.808 -3.566 29.485 1.00 51.25 100 SER A N 1
ATOM 762 C CA . SER A 1 100 ? -26.200 -4.802 30.010 1.00 51.25 100 SER A CA 1
ATOM 763 C C . SER A 1 100 ? -24.948 -5.157 29.198 1.00 51.25 100 SER A C 1
ATOM 765 O O . SER A 1 100 ? -25.024 -5.625 28.057 1.00 51.25 100 SER A O 1
ATOM 767 N N . GLN A 1 101 ? -23.777 -4.925 29.795 1.00 51.34 101 GLN A N 1
ATOM 768 C CA . GLN A 1 101 ? -22.483 -5.291 29.218 1.00 51.34 101 GLN A CA 1
ATOM 769 C C . GLN A 1 101 ? -22.337 -6.816 29.092 1.00 51.34 101 GLN A C 1
ATOM 771 O O . GLN A 1 101 ? -21.614 -7.286 28.222 1.00 51.34 101 GLN A O 1
ATOM 776 N N . THR A 1 102 ? -23.125 -7.614 29.826 1.00 44.09 102 THR A N 1
ATOM 777 C CA . THR A 1 102 ? -23.120 -9.081 29.668 1.00 44.09 102 THR A CA 1
ATOM 778 C C . THR A 1 102 ? -23.598 -9.526 28.277 1.00 44.09 102 THR A C 1
ATOM 780 O O . THR A 1 102 ? -23.144 -10.557 27.790 1.00 44.09 102 THR A O 1
ATOM 783 N N . LEU A 1 103 ? -24.409 -8.734 27.563 1.00 46.28 103 LEU A N 1
ATOM 784 C CA . LEU A 1 103 ? -24.767 -9.022 26.163 1.00 46.28 103 LEU A CA 1
ATOM 785 C C . LEU A 1 103 ? -23.849 -8.351 25.129 1.00 46.28 103 LEU A C 1
ATOM 787 O O . LEU A 1 103 ? -23.879 -8.741 23.962 1.00 46.28 103 LEU A O 1
ATOM 791 N N . LYS A 1 104 ? -23.029 -7.371 25.530 1.00 48.91 104 LYS A N 1
ATOM 792 C CA . LYS A 1 104 ? -22.017 -6.766 24.645 1.00 48.91 104 LYS A CA 1
ATOM 793 C C . LYS A 1 104 ? -20.692 -7.531 24.685 1.00 48.91 104 LYS A C 1
ATOM 795 O O . LYS A 1 104 ? -20.058 -7.672 23.644 1.00 48.91 104 LYS A O 1
ATOM 800 N N . ASP A 1 105 ? -20.354 -8.122 25.829 1.00 53.97 105 ASP A N 1
ATOM 801 C CA . ASP A 1 105 ? -19.066 -8.787 26.031 1.00 53.97 105 ASP A CA 1
ATOM 802 C C . ASP A 1 105 ? -19.137 -10.319 25.922 1.00 53.97 105 ASP A C 1
ATOM 804 O O . ASP A 1 105 ? -18.126 -10.950 25.618 1.00 53.97 105 ASP A O 1
ATOM 808 N N . ASN A 1 106 ? -20.312 -10.945 26.092 1.00 44.44 106 ASN A N 1
ATOM 809 C CA . ASN A 1 106 ? -20.399 -12.407 26.238 1.00 44.44 106 ASN A CA 1
ATOM 810 C C . ASN A 1 106 ? -21.053 -13.176 25.072 1.00 44.44 106 ASN A C 1
ATOM 812 O O . ASN A 1 106 ? -21.478 -14.315 25.252 1.00 44.44 106 ASN A O 1
ATOM 816 N N . ALA A 1 107 ? -21.119 -12.607 23.862 1.00 44.53 107 ALA A N 1
ATOM 817 C CA . ALA A 1 107 ? -21.437 -13.402 22.664 1.00 44.53 107 ALA A CA 1
ATOM 818 C C . ALA A 1 107 ? -20.205 -13.734 21.804 1.00 44.53 107 ALA A C 1
ATOM 820 O O . ALA A 1 107 ? -20.204 -14.743 21.103 1.00 44.53 107 ALA A O 1
ATOM 821 N N . THR A 1 108 ? -19.145 -12.925 21.849 1.00 46.09 108 THR A N 1
ATOM 822 C CA . THR A 1 108 ? -17.777 -13.199 21.354 1.00 46.09 108 THR A CA 1
ATOM 823 C C . THR A 1 108 ? -17.006 -11.903 21.565 1.00 46.09 108 THR A C 1
ATOM 825 O O . THR A 1 108 ? -17.536 -10.882 21.159 1.00 46.09 108 THR A O 1
ATOM 828 N N . ASN A 1 109 ? -15.813 -11.920 22.170 1.00 49.09 109 ASN A N 1
ATOM 829 C CA . ASN A 1 109 ? -14.932 -10.762 22.426 1.00 49.09 109 ASN A CA 1
ATOM 830 C C . ASN A 1 109 ? -14.935 -9.679 21.323 1.00 49.09 109 ASN A C 1
ATOM 832 O O . ASN A 1 109 ? -14.035 -9.620 20.488 1.00 49.09 109 ASN A O 1
ATOM 836 N N . GLN A 1 110 ? -15.923 -8.797 21.327 1.00 56.66 110 GLN A N 1
ATOM 837 C CA . GLN A 1 110 ? -16.023 -7.666 20.425 1.00 56.66 110 GLN A CA 1
ATOM 838 C C . GLN A 1 110 ? -16.037 -6.452 21.332 1.00 56.66 110 GLN A C 1
ATOM 840 O O . GLN A 1 110 ? -17.081 -5.850 21.565 1.00 56.66 110 GLN A O 1
ATOM 845 N N . LYS A 1 111 ? -14.855 -6.108 21.862 1.00 57.09 111 LYS A N 1
ATOM 846 C CA . LYS A 1 111 ? -14.591 -4.758 22.361 1.00 57.09 111 LYS A CA 1
ATOM 847 C C . LYS A 1 111 ? -15.015 -3.822 21.237 1.00 57.09 111 LYS A C 1
ATOM 849 O O . LYS A 1 111 ? -14.339 -3.730 20.214 1.00 57.09 111 LYS A O 1
ATOM 854 N N . PHE A 1 112 ? -16.200 -3.240 21.358 1.00 56.69 112 PHE A N 1
ATOM 855 C CA . PHE A 1 112 ? -16.802 -2.533 20.247 1.00 56.69 112 PHE A CA 1
ATOM 856 C C . PHE A 1 112 ? -16.024 -1.228 20.081 1.00 56.69 112 PHE A C 1
ATOM 858 O O . PHE A 1 112 ? -16.081 -0.335 20.918 1.00 56.69 112 PHE A O 1
ATOM 865 N N . LEU A 1 113 ? -15.229 -1.163 19.013 1.00 59.59 113 LEU A N 1
ATOM 866 C CA . LEU A 1 113 ? -14.255 -0.110 18.703 1.00 59.59 113 LEU A CA 1
ATOM 867 C C . LEU A 1 113 ? -14.840 1.307 18.551 1.00 59.59 113 LEU A C 1
ATOM 869 O O . LEU A 1 113 ? -14.096 2.244 18.286 1.00 59.59 113 LEU A O 1
ATOM 873 N N . ILE A 1 114 ? -16.158 1.465 18.643 1.00 60.41 114 ILE A N 1
ATOM 874 C CA . ILE A 1 114 ? -16.864 2.688 18.244 1.00 60.41 114 ILE A CA 1
ATOM 875 C C . ILE A 1 114 ? -16.874 3.815 19.281 1.00 60.41 114 ILE A C 1
ATOM 877 O O . ILE A 1 114 ? -17.281 4.910 18.911 1.00 60.41 114 ILE A O 1
ATOM 881 N N . ASP A 1 115 ? -16.411 3.598 20.515 1.00 56.53 115 ASP A N 1
ATOM 882 C CA . ASP A 1 115 ? -16.297 4.678 21.520 1.00 56.53 115 ASP A CA 1
ATOM 883 C C . ASP A 1 115 ? -14.862 4.876 22.033 1.00 56.53 115 ASP A C 1
ATOM 885 O O . ASP A 1 115 ? -14.603 5.416 23.103 1.00 56.53 115 ASP A O 1
ATOM 889 N N . GLU A 1 116 ? -13.890 4.398 21.259 1.00 63.94 116 GLU A N 1
ATOM 890 C CA . GLU A 1 116 ? -12.487 4.404 21.647 1.00 63.94 116 GLU A CA 1
ATOM 891 C C . GLU A 1 116 ? -11.709 5.302 20.696 1.00 63.94 116 GLU A C 1
ATOM 893 O O . GLU A 1 116 ? -11.644 5.054 19.494 1.00 63.94 116 GLU A O 1
ATOM 898 N N . SER A 1 117 ? -11.082 6.350 21.232 1.00 75.44 117 SER A N 1
ATOM 899 C CA . SER A 1 117 ? -10.257 7.264 20.429 1.00 75.44 117 SER A CA 1
ATOM 900 C C . SER A 1 117 ? -8.910 6.654 20.015 1.00 75.44 117 SER A C 1
ATOM 902 O O . SER A 1 117 ? -8.271 7.140 19.082 1.00 75.44 117 SER A O 1
ATOM 904 N N . THR A 1 118 ? -8.474 5.583 20.690 1.00 81.38 118 THR A N 1
ATOM 905 C CA . THR A 1 118 ? -7.191 4.895 20.453 1.00 81.38 118 THR A CA 1
ATOM 906 C C . THR A 1 118 ? -7.334 3.368 20.545 1.00 81.38 118 THR A C 1
ATOM 908 O O . THR A 1 118 ? -6.725 2.716 21.395 1.00 81.38 118 THR A O 1
ATOM 911 N N . PRO A 1 119 ? -8.165 2.751 19.692 1.00 82.00 119 PRO A N 1
ATOM 912 C CA . PRO A 1 119 ? -8.428 1.328 19.792 1.00 82.00 119 PRO A CA 1
ATOM 913 C C . PRO A 1 119 ? -7.183 0.487 19.492 1.00 82.00 119 PRO A C 1
ATOM 915 O O . PRO A 1 119 ? -6.421 0.774 18.569 1.00 82.00 119 PRO A O 1
ATOM 918 N N . THR A 1 120 ? -7.007 -0.595 20.249 1.00 84.12 120 THR A N 1
ATOM 919 C CA . THR A 1 120 ? -5.970 -1.610 20.032 1.00 84.12 120 THR A CA 1
ATOM 920 C C . THR A 1 120 ? -6.622 -2.951 19.690 1.00 84.12 120 THR A C 1
ATOM 922 O O . THR A 1 120 ? -7.729 -3.241 20.140 1.00 84.12 120 THR A O 1
ATOM 925 N N . LEU A 1 121 ? -5.957 -3.770 18.866 1.00 83.06 121 LEU A N 1
ATOM 926 C CA . LEU A 1 121 ? -6.505 -5.055 18.403 1.00 83.06 121 LEU A CA 1
ATOM 927 C C . LEU A 1 121 ? -6.294 -6.210 19.395 1.00 83.06 121 LEU A C 1
ATOM 929 O O . LEU A 1 121 ? -6.968 -7.227 19.296 1.00 83.06 121 LEU A O 1
ATOM 933 N N . GLY A 1 122 ? -5.335 -6.090 20.320 1.00 79.81 122 GLY A N 1
ATOM 934 C CA . GLY A 1 122 ? -4.969 -7.168 21.252 1.00 79.81 122 GLY A CA 1
ATOM 935 C C . GLY A 1 122 ? -4.350 -8.421 20.602 1.00 79.81 122 GLY A C 1
ATOM 936 O O . GLY A 1 122 ? -3.966 -9.338 21.320 1.00 79.81 122 GLY A O 1
ATOM 937 N N . GLY A 1 123 ? -4.228 -8.453 19.270 1.00 86.81 123 GLY A N 1
ATOM 938 C CA . GLY A 1 123 ? -3.703 -9.549 18.454 1.00 86.81 123 GLY A CA 1
ATOM 939 C C . GLY A 1 123 ? -3.874 -9.260 16.955 1.00 86.81 123 GLY A C 1
ATOM 940 O O . GLY A 1 123 ? -4.195 -8.131 16.574 1.00 86.81 123 GLY A O 1
ATOM 941 N N . ASP A 1 124 ? -3.668 -10.274 16.112 1.00 89.69 124 ASP A N 1
ATOM 942 C CA . ASP A 1 124 ? -3.864 -10.159 14.662 1.00 89.69 124 ASP A CA 1
ATOM 943 C C . ASP A 1 124 ? -5.349 -9.984 14.308 1.00 89.69 124 ASP A C 1
ATOM 945 O O . ASP A 1 124 ? -6.226 -10.675 14.832 1.00 89.69 124 ASP A O 1
ATOM 949 N N . LEU A 1 125 ? -5.641 -9.088 13.361 1.00 91.38 125 LEU A N 1
ATOM 950 C CA . LEU A 1 125 ? -6.988 -8.925 12.819 1.00 91.38 125 LEU A CA 1
ATOM 951 C C . LEU A 1 125 ? -7.263 -9.997 11.755 1.00 91.38 125 LEU A C 1
ATOM 953 O O . LEU A 1 125 ? -6.821 -9.873 10.613 1.00 91.38 125 LEU A O 1
ATOM 957 N N . ASN A 1 126 ? -8.053 -11.015 12.094 1.00 90.25 126 ASN A N 1
ATOM 958 C CA . ASN A 1 126 ? -8.629 -11.912 11.093 1.00 90.25 126 ASN A CA 1
ATOM 959 C C . ASN A 1 126 ? -9.864 -11.258 10.449 1.00 90.25 126 ASN A C 1
ATOM 961 O O . ASN A 1 126 ? -10.901 -11.090 11.092 1.00 90.25 126 ASN A O 1
ATOM 965 N N . VAL A 1 127 ? -9.761 -10.912 9.167 1.00 93.00 127 VAL A N 1
ATOM 966 C CA . VAL A 1 127 ? -10.851 -10.275 8.411 1.00 93.00 127 VAL A CA 1
ATOM 967 C C . VAL A 1 127 ? -11.852 -11.270 7.809 1.00 93.00 127 VAL A C 1
ATOM 969 O O . VAL A 1 127 ? -12.916 -10.844 7.360 1.00 93.00 127 VAL A O 1
ATOM 972 N N . ASN A 1 128 ? -11.567 -12.580 7.813 1.00 93.06 128 ASN A N 1
ATOM 973 C CA . ASN A 1 128 ? -12.311 -13.595 7.052 1.00 93.06 128 ASN A CA 1
ATOM 974 C C . ASN A 1 128 ? -12.567 -13.104 5.606 1.00 93.06 128 ASN A C 1
ATOM 976 O O . ASN A 1 128 ? -11.705 -12.480 4.995 1.00 93.06 128 ASN A O 1
ATOM 980 N N . ASP A 1 129 ? -13.774 -13.290 5.071 1.00 94.44 129 ASP A N 1
ATOM 981 C CA . ASP A 1 129 ? -14.161 -12.795 3.741 1.00 94.44 129 ASP A CA 1
ATOM 982 C C . ASP A 1 129 ? -14.698 -11.351 3.783 1.00 94.44 129 ASP A C 1
ATOM 984 O O . ASP A 1 129 ? -15.769 -11.043 3.241 1.00 94.44 129 ASP A O 1
ATOM 988 N N . LYS A 1 130 ? -14.036 -10.460 4.529 1.00 93.25 130 LYS A N 1
ATOM 989 C CA . LYS A 1 130 ? -14.422 -9.044 4.654 1.00 93.25 130 LYS A CA 1
ATOM 990 C C . LYS A 1 130 ? -13.293 -8.125 4.205 1.00 93.25 130 LYS A C 1
ATOM 992 O O . LYS A 1 130 ? -12.137 -8.512 4.093 1.00 93.25 130 LYS A O 1
ATOM 997 N N . LEU A 1 131 ? -13.666 -6.880 3.922 1.00 93.94 131 LEU A N 1
ATOM 998 C CA . LEU A 1 131 ? -12.755 -5.840 3.455 1.00 93.94 131 LEU A CA 1
ATOM 999 C C . LEU A 1 131 ? -12.396 -4.892 4.598 1.00 93.94 131 LEU A C 1
ATOM 1001 O O . LEU A 1 131 ? -13.277 -4.480 5.353 1.00 93.94 131 LEU A O 1
ATOM 1005 N N . ILE A 1 132 ? -11.138 -4.456 4.638 1.00 93.81 132 ILE A N 1
ATOM 1006 C CA . ILE A 1 132 ? -10.738 -3.244 5.360 1.00 93.81 132 ILE A CA 1
ATOM 1007 C C . ILE A 1 132 ? -10.969 -2.075 4.402 1.00 93.81 132 ILE A C 1
ATOM 1009 O O . ILE A 1 132 ? -10.222 -1.894 3.442 1.00 93.81 132 ILE A O 1
ATOM 1013 N N . LYS A 1 133 ? -12.039 -1.311 4.626 1.00 93.94 133 LYS A N 1
ATOM 1014 C CA . LYS A 1 133 ? -12.422 -0.181 3.773 1.00 93.94 133 LYS A CA 1
ATOM 1015 C C . LYS A 1 133 ? -12.828 1.030 4.604 1.00 93.94 133 LYS A C 1
ATOM 1017 O O . LYS A 1 133 ? -13.397 0.887 5.682 1.00 93.94 133 LYS A O 1
ATOM 1022 N N . SER A 1 134 ? -12.566 2.214 4.072 1.00 92.75 134 SER A N 1
ATOM 1023 C CA . SER A 1 134 ? -13.099 3.481 4.566 1.00 92.75 134 SER A CA 1
ATOM 1024 C C . SER A 1 134 ? -14.559 3.649 4.137 1.00 92.75 134 SER A C 1
ATOM 1026 O O . SER A 1 134 ? -14.993 3.118 3.111 1.00 92.75 134 SER A O 1
ATOM 1028 N N . ALA A 1 135 ? -15.325 4.388 4.939 1.00 90.69 135 ALA A N 1
ATOM 1029 C CA . ALA A 1 135 ? -16.616 4.916 4.522 1.00 90.69 135 ALA A CA 1
ATOM 1030 C C . ALA A 1 135 ? -16.418 6.211 3.724 1.00 90.69 135 ALA A C 1
ATOM 1032 O O . ALA A 1 135 ? -15.418 6.911 3.904 1.00 90.69 135 ALA A O 1
ATOM 1033 N N . GLU A 1 136 ? -17.400 6.526 2.876 1.00 89.38 136 GLU A N 1
ATOM 1034 C CA . GLU A 1 136 ? -17.366 7.677 1.967 1.00 89.38 136 GLU A CA 1
ATOM 1035 C C . GLU A 1 136 ? -16.147 7.634 1.016 1.00 89.38 136 GLU A C 1
ATOM 1037 O O . GLU A 1 136 ? -15.354 6.695 1.032 1.00 89.38 136 GLU A O 1
ATOM 1042 N N . ASN A 1 137 ? -15.985 8.625 0.134 1.00 90.94 137 ASN A N 1
ATOM 1043 C CA . ASN A 1 137 ? -14.859 8.690 -0.815 1.00 90.94 137 ASN A CA 1
ATOM 1044 C C . ASN A 1 137 ? -13.537 9.085 -0.113 1.00 90.94 137 ASN A C 1
ATOM 1046 O O . ASN A 1 137 ? -12.886 10.060 -0.493 1.00 90.94 137 ASN A O 1
ATOM 1050 N N . LYS A 1 138 ? -13.177 8.390 0.972 1.00 96.62 138 LYS A N 1
ATOM 1051 C CA . LYS A 1 138 ? -11.975 8.611 1.790 1.00 96.62 138 LYS A CA 1
ATOM 1052 C C . LYS A 1 138 ? -10.968 7.484 1.574 1.00 96.62 138 LYS A C 1
ATOM 1054 O O . LYS A 1 138 ? -11.336 6.389 1.166 1.00 96.62 138 LYS A O 1
ATOM 1059 N N . ASN A 1 139 ? -9.707 7.731 1.917 1.00 95.00 139 ASN A N 1
ATOM 1060 C CA . ASN A 1 139 ? -8.641 6.730 1.837 1.00 95.00 139 ASN A CA 1
ATOM 1061 C C . ASN A 1 139 ? -8.575 5.881 3.113 1.00 95.00 139 ASN A C 1
ATOM 1063 O O . ASN A 1 139 ? -8.785 6.395 4.213 1.00 95.00 139 ASN A O 1
ATOM 1067 N N . VAL A 1 140 ? -8.184 4.613 2.980 1.00 95.19 140 VAL A N 1
ATOM 1068 C CA . VAL A 1 140 ? -7.712 3.804 4.112 1.00 95.19 140 VAL A CA 1
ATOM 1069 C C . VAL A 1 140 ? -6.259 4.182 4.382 1.00 95.19 140 VAL A C 1
ATOM 1071 O O . VAL A 1 140 ? -5.412 4.053 3.501 1.00 95.19 140 VAL A O 1
ATOM 1074 N N . GLN A 1 141 ? -5.961 4.666 5.586 1.00 92.00 141 GLN A N 1
ATOM 1075 C CA . GLN A 1 141 ? -4.589 4.955 6.001 1.00 92.00 141 GLN A CA 1
ATOM 1076 C C . GLN A 1 141 ? -4.081 3.843 6.917 1.00 92.00 141 GLN A C 1
ATOM 1078 O O . GLN A 1 141 ? -4.637 3.629 7.990 1.00 92.00 141 GLN A O 1
ATOM 1083 N N . ILE A 1 142 ? -2.998 3.178 6.513 1.00 92.94 142 ILE A N 1
ATOM 1084 C CA . ILE A 1 142 ? -2.239 2.252 7.358 1.00 92.94 142 ILE A CA 1
ATOM 1085 C C . ILE A 1 142 ? -0.882 2.899 7.595 1.00 92.94 142 ILE A C 1
ATOM 1087 O O . ILE A 1 142 ? -0.124 3.125 6.653 1.00 92.94 142 ILE A O 1
ATOM 1091 N N . LYS A 1 143 ? -0.606 3.255 8.849 1.00 90.19 143 LYS A N 1
ATOM 1092 C CA . LYS A 1 143 ? 0.625 3.940 9.242 1.00 90.19 143 LYS A CA 1
ATOM 1093 C C . LYS A 1 143 ? 1.334 3.102 10.297 1.00 90.19 143 LYS A C 1
ATOM 1095 O O . LYS A 1 143 ? 0.719 2.822 11.327 1.00 90.19 143 LYS A O 1
ATOM 1100 N N . PRO A 1 144 ? 2.593 2.696 10.073 1.00 92.75 144 PRO A N 1
ATOM 1101 C CA . PRO A 1 144 ? 3.376 2.125 11.152 1.00 92.75 144 PRO A CA 1
ATOM 1102 C C . PRO A 1 144 ? 3.587 3.176 12.252 1.00 92.75 144 PRO A C 1
ATOM 1104 O O . PRO A 1 144 ? 3.570 4.382 11.994 1.00 92.75 144 PRO A O 1
ATOM 1107 N N . GLY A 1 145 ? 3.786 2.712 13.486 1.00 90.81 145 GLY A N 1
ATOM 1108 C CA . GLY A 1 145 ? 4.189 3.580 14.590 1.00 90.81 145 GLY A CA 1
ATOM 1109 C C . GLY A 1 145 ? 5.582 4.177 14.371 1.00 90.81 145 GLY A C 1
ATOM 1110 O O . GLY A 1 145 ? 6.277 3.854 13.406 1.00 90.81 145 GLY A O 1
ATOM 1111 N N . THR A 1 146 ? 6.016 5.036 15.291 1.00 91.94 146 THR A N 1
ATOM 1112 C CA . THR A 1 146 ? 7.350 5.648 15.249 1.00 91.94 146 THR A CA 1
ATOM 1113 C C . THR A 1 146 ? 8.442 4.583 15.100 1.00 91.94 146 THR A C 1
ATOM 1115 O O . THR A 1 146 ? 8.560 3.693 15.937 1.00 91.94 146 THR A O 1
ATOM 1118 N N . GLY A 1 147 ? 9.234 4.676 14.028 1.00 88.88 147 GLY A N 1
ATOM 1119 C CA . GLY A 1 147 ? 10.317 3.732 13.716 1.00 88.88 147 GLY A CA 1
ATOM 1120 C C . GLY A 1 147 ? 9.878 2.427 13.041 1.00 88.88 147 GLY A C 1
ATOM 1121 O O . GLY A 1 147 ? 10.732 1.643 12.635 1.00 88.88 147 GLY A O 1
ATOM 1122 N N . GLY A 1 148 ? 8.574 2.189 12.889 1.00 93.50 148 GLY A N 1
ATOM 1123 C CA . GLY A 1 148 ? 8.061 1.058 12.128 1.00 93.50 148 GLY A CA 1
ATOM 1124 C C . GLY A 1 148 ? 8.078 1.316 10.619 1.00 93.50 148 GLY A C 1
ATOM 1125 O O . GLY A 1 148 ? 8.078 2.456 10.157 1.00 93.50 148 GLY A O 1
ATOM 1126 N N . ILE A 1 149 ? 8.043 0.233 9.847 1.00 93.75 149 ILE A N 1
ATOM 1127 C CA . ILE A 1 149 ? 7.949 0.247 8.384 1.00 93.75 149 ILE A CA 1
ATOM 1128 C C . ILE A 1 149 ? 6.679 -0.503 7.978 1.00 93.75 149 ILE A C 1
ATOM 1130 O O . ILE A 1 149 ? 6.318 -1.496 8.613 1.00 93.75 149 ILE A O 1
ATOM 1134 N N . LEU A 1 150 ? 5.994 -0.033 6.931 1.00 95.38 150 LEU A N 1
ATOM 1135 C CA . LEU A 1 150 ? 4.847 -0.746 6.376 1.00 95.38 150 LEU A CA 1
ATOM 1136 C C . LEU A 1 150 ? 5.323 -2.044 5.714 1.00 95.38 150 LEU A C 1
ATOM 1138 O O . LEU A 1 150 ? 6.154 -2.022 4.805 1.00 95.38 150 LEU A O 1
ATOM 1142 N N . LYS A 1 151 ? 4.751 -3.165 6.149 1.00 95.12 151 LYS A N 1
ATOM 1143 C CA . LYS A 1 151 ? 4.898 -4.457 5.485 1.00 95.12 151 LYS A CA 1
ATOM 1144 C C . LYS A 1 151 ? 3.546 -4.926 4.981 1.00 95.12 151 LYS A C 1
ATOM 1146 O O . LYS A 1 151 ? 2.572 -4.902 5.733 1.00 95.12 151 LYS A O 1
ATOM 1151 N N . LEU A 1 152 ? 3.490 -5.339 3.722 1.00 94.75 152 LEU A N 1
ATOM 1152 C CA . LEU A 1 152 ? 2.328 -6.005 3.142 1.00 94.75 152 LEU A CA 1
ATOM 1153 C C . LEU A 1 152 ? 2.792 -7.365 2.645 1.00 94.75 152 LEU A C 1
ATOM 1155 O O . LEU A 1 152 ? 3.538 -7.443 1.669 1.00 94.75 152 LEU A O 1
ATOM 1159 N N . TYR A 1 153 ? 2.363 -8.419 3.342 1.00 93.06 153 TYR A N 1
ATOM 1160 C CA . TYR A 1 153 ? 2.937 -9.754 3.185 1.00 93.06 153 TYR A CA 1
ATOM 1161 C C . TYR A 1 153 ? 4.462 -9.702 3.433 1.00 93.06 153 TYR A C 1
ATOM 1163 O O . TYR A 1 153 ? 4.896 -9.081 4.405 1.00 93.06 153 TYR A O 1
ATOM 1171 N N . ASP A 1 154 ? 5.266 -10.291 2.551 1.00 94.94 154 ASP A N 1
ATOM 1172 C CA . ASP A 1 154 ? 6.731 -10.280 2.623 1.00 94.94 154 ASP A CA 1
ATOM 1173 C C . ASP A 1 154 ? 7.365 -9.007 2.033 1.00 94.94 154 ASP A C 1
ATOM 1175 O O . ASP A 1 154 ? 8.582 -8.836 2.103 1.00 94.94 154 ASP A O 1
ATOM 1179 N N . PHE A 1 155 ? 6.567 -8.083 1.479 1.00 97.38 155 PHE A N 1
ATOM 1180 C CA . PHE A 1 155 ? 7.089 -6.825 0.955 1.00 97.38 155 PHE A CA 1
ATOM 1181 C C . PHE A 1 155 ? 7.264 -5.779 2.052 1.00 97.38 155 PHE A C 1
ATOM 1183 O O . PHE A 1 155 ? 6.300 -5.342 2.682 1.00 97.38 155 PHE A O 1
ATOM 1190 N N . THR A 1 156 ? 8.501 -5.330 2.228 1.00 97.00 156 THR A N 1
ATOM 1191 C CA . THR A 1 156 ? 8.887 -4.222 3.100 1.00 97.00 156 THR A CA 1
ATOM 1192 C C . THR A 1 156 ? 8.981 -2.944 2.272 1.00 97.00 156 THR A C 1
ATOM 1194 O O . THR A 1 156 ? 9.821 -2.845 1.379 1.00 97.00 156 THR A O 1
ATOM 1197 N N . PHE A 1 157 ? 8.111 -1.971 2.557 1.00 96.38 157 PHE A N 1
ATOM 1198 C CA . PHE A 1 157 ? 8.102 -0.673 1.877 1.00 96.38 157 PHE A CA 1
ATOM 1199 C C . PHE A 1 157 ? 9.245 0.235 2.346 1.00 96.38 157 PHE A C 1
ATOM 1201 O O . PHE A 1 157 ? 9.845 0.027 3.400 1.00 96.38 157 PHE A O 1
ATOM 1208 N N . THR A 1 158 ? 9.523 1.286 1.579 1.00 94.56 158 THR A N 1
ATOM 1209 C CA . THR A 1 158 ? 10.454 2.344 1.979 1.00 94.56 158 THR A CA 1
ATOM 1210 C C . THR A 1 158 ? 9.863 3.217 3.090 1.00 94.56 158 THR A C 1
ATOM 1212 O O . THR A 1 158 ? 8.650 3.380 3.213 1.00 94.56 158 THR A O 1
ATOM 1215 N N . SER A 1 159 ? 10.730 3.834 3.896 1.00 90.69 159 SER A N 1
ATOM 1216 C CA . SER A 1 159 ? 10.329 4.823 4.909 1.00 90.69 159 SER A CA 1
ATOM 1217 C C . SER A 1 159 ? 10.056 6.223 4.333 1.00 90.69 159 SER A C 1
ATOM 1219 O O . SER A 1 159 ? 9.667 7.124 5.076 1.00 90.69 159 SER A O 1
ATOM 1221 N N . SER A 1 160 ? 10.247 6.421 3.024 1.00 89.88 160 SER A N 1
ATOM 1222 C CA . SER A 1 160 ? 10.020 7.680 2.306 1.00 89.88 160 SER A CA 1
ATOM 1223 C C . SER A 1 160 ? 9.457 7.441 0.899 1.00 89.88 160 SER A C 1
ATOM 1225 O O . SER A 1 160 ? 9.679 6.385 0.311 1.00 89.88 160 SER A O 1
ATOM 1227 N N . ASP A 1 161 ? 8.756 8.437 0.353 1.00 91.00 161 ASP A N 1
ATOM 1228 C CA . ASP A 1 161 ? 8.023 8.406 -0.932 1.00 91.00 161 ASP A CA 1
ATOM 1229 C C . ASP A 1 161 ? 8.918 8.595 -2.181 1.00 91.00 161 ASP A C 1
ATOM 1231 O O . ASP A 1 161 ? 8.457 8.966 -3.257 1.00 91.00 161 ASP A O 1
ATOM 1235 N N . GLY A 1 162 ? 10.231 8.391 -2.039 1.00 94.19 162 GLY A N 1
ATOM 1236 C CA . GLY A 1 162 ? 11.192 8.637 -3.116 1.00 94.19 162 GLY A CA 1
ATOM 1237 C C . GLY A 1 162 ? 11.204 10.094 -3.604 1.00 94.19 162 GLY A C 1
ATOM 1238 O O . GLY A 1 162 ? 10.803 11.027 -2.907 1.00 94.19 162 GLY A O 1
ATOM 1239 N N . THR A 1 163 ? 11.723 10.296 -4.812 1.00 95.81 163 THR A N 1
ATOM 1240 C CA . THR A 1 163 ? 11.736 11.576 -5.534 1.00 95.81 163 THR A CA 1
ATOM 1241 C C . THR A 1 163 ? 10.986 11.451 -6.861 1.00 95.81 163 THR A C 1
ATOM 1243 O O . THR A 1 163 ? 10.834 10.359 -7.409 1.00 95.81 163 THR A O 1
ATOM 1246 N N . ASN A 1 164 ? 10.504 12.578 -7.396 1.00 95.50 164 ASN A N 1
ATOM 1247 C CA . ASN A 1 164 ? 9.728 12.592 -8.637 1.00 95.50 164 ASN A CA 1
ATOM 1248 C C . ASN A 1 164 ? 10.494 11.926 -9.798 1.00 95.50 164 ASN A C 1
ATOM 1250 O O . ASN A 1 164 ? 11.640 12.277 -10.075 1.00 95.50 164 ASN A O 1
ATOM 1254 N N . GLY A 1 165 ? 9.835 11.000 -10.499 1.00 91.81 165 GLY A N 1
ATOM 1255 C CA . GLY A 1 165 ? 10.406 10.252 -11.623 1.00 91.81 165 GLY A CA 1
ATOM 1256 C C . GLY A 1 165 ? 11.132 8.957 -11.240 1.00 91.81 165 GLY A C 1
ATOM 1257 O O . GLY A 1 165 ? 11.606 8.250 -12.131 1.00 91.81 165 GLY A O 1
ATOM 1258 N N . GLN A 1 166 ? 11.216 8.622 -9.950 1.00 96.06 166 GLN A N 1
ATOM 1259 C CA . GLN A 1 166 ? 11.659 7.298 -9.515 1.00 96.06 166 GLN A CA 1
ATOM 1260 C C . GLN A 1 166 ? 10.548 6.254 -9.661 1.00 96.06 166 GLN A C 1
ATOM 1262 O O . GLN A 1 166 ? 9.357 6.570 -9.671 1.00 96.06 166 GLN A O 1
ATOM 1267 N N . VAL A 1 167 ? 10.959 4.995 -9.771 1.00 94.62 167 VAL A N 1
ATOM 1268 C CA . VAL A 1 167 ? 10.081 3.824 -9.795 1.00 94.62 167 VAL A CA 1
ATOM 1269 C C . VAL A 1 167 ? 10.344 2.974 -8.562 1.00 94.62 167 VAL A C 1
ATOM 1271 O O . VAL A 1 167 ? 11.480 2.871 -8.104 1.00 94.62 167 VAL A O 1
ATOM 1274 N N . LEU A 1 168 ? 9.295 2.357 -8.025 1.00 96.12 168 LEU A N 1
ATOM 1275 C CA . LEU A 1 168 ? 9.437 1.386 -6.950 1.00 96.12 168 LEU A CA 1
ATOM 1276 C C . LEU A 1 168 ? 9.899 0.055 -7.548 1.00 96.12 168 LEU A C 1
ATOM 1278 O O . LEU A 1 168 ? 9.251 -0.492 -8.441 1.00 96.12 168 LEU A O 1
ATOM 1282 N N . THR A 1 169 ? 11.022 -0.451 -7.063 1.00 95.12 169 THR A N 1
ATOM 1283 C CA . THR A 1 169 ? 11.620 -1.718 -7.490 1.00 95.12 169 THR A CA 1
ATOM 1284 C C . THR A 1 169 ? 11.644 -2.706 -6.334 1.00 95.12 169 THR A C 1
ATOM 1286 O O . THR A 1 169 ? 11.477 -2.315 -5.181 1.00 95.12 169 THR A O 1
ATOM 1289 N N . THR A 1 170 ? 11.829 -3.988 -6.646 1.00 96.00 170 THR A N 1
ATOM 1290 C CA . THR A 1 170 ? 12.060 -5.041 -5.655 1.00 96.00 170 THR A CA 1
ATOM 1291 C C . THR A 1 170 ? 13.406 -5.704 -5.907 1.00 96.00 170 THR A C 1
ATOM 1293 O O . THR A 1 170 ? 13.785 -5.918 -7.059 1.00 96.00 170 THR A O 1
ATOM 1296 N N . ASP A 1 171 ? 14.101 -6.069 -4.835 1.00 95.75 171 ASP A N 1
ATOM 1297 C CA . ASP A 1 171 ? 15.332 -6.864 -4.890 1.00 95.75 171 ASP A CA 1
ATOM 1298 C C . ASP A 1 171 ? 15.085 -8.379 -5.047 1.00 95.75 171 ASP A C 1
ATOM 1300 O O . ASP A 1 171 ? 16.030 -9.163 -5.091 1.00 95.75 171 ASP A O 1
ATOM 1304 N N . GLY A 1 172 ? 13.820 -8.812 -5.113 1.00 96.94 172 GLY A N 1
ATOM 1305 C CA . GLY A 1 172 ? 13.440 -10.228 -5.156 1.00 96.94 172 GLY A CA 1
ATOM 1306 C C . GLY A 1 172 ? 13.532 -10.956 -3.808 1.00 96.94 172 GLY A C 1
ATOM 1307 O O . GLY A 1 172 ? 13.151 -12.122 -3.730 1.00 96.94 172 GLY A O 1
ATOM 1308 N N . ALA A 1 173 ? 13.977 -10.278 -2.748 1.00 96.94 173 ALA A N 1
ATOM 1309 C CA . ALA A 1 173 ? 14.020 -10.769 -1.369 1.00 96.94 173 ALA A CA 1
ATOM 1310 C C . ALA A 1 173 ? 12.957 -10.100 -0.474 1.00 96.94 173 ALA A C 1
ATOM 1312 O O . ALA A 1 173 ? 12.980 -10.256 0.746 1.00 96.94 173 ALA A O 1
ATOM 1313 N N . GLY A 1 174 ? 12.020 -9.364 -1.081 1.00 96.88 174 GLY A N 1
ATOM 1314 C CA . GLY A 1 174 ? 10.922 -8.691 -0.390 1.00 96.88 174 GLY A CA 1
ATOM 1315 C C . GLY A 1 174 ? 11.225 -7.249 0.020 1.00 96.88 174 GLY A C 1
ATOM 1316 O O . GLY A 1 174 ? 10.347 -6.597 0.578 1.00 96.88 174 GLY A O 1
ATOM 1317 N N . ASN A 1 175 ? 12.401 -6.690 -0.277 1.00 96.88 175 ASN A N 1
ATOM 1318 C CA . ASN A 1 175 ? 12.649 -5.270 -0.015 1.00 96.88 175 ASN A CA 1
ATOM 1319 C C . ASN A 1 175 ? 12.234 -4.437 -1.225 1.00 96.88 175 ASN A C 1
ATOM 1321 O O . ASN A 1 175 ? 12.560 -4.779 -2.366 1.00 96.88 175 ASN A O 1
ATOM 1325 N N . LEU A 1 176 ? 11.507 -3.348 -0.971 1.00 97.44 176 LEU A N 1
ATOM 1326 C CA . LEU A 1 176 ? 11.144 -2.369 -1.986 1.00 97.44 176 LEU A CA 1
ATOM 1327 C C . LEU A 1 176 ? 12.016 -1.116 -1.848 1.00 97.44 176 LEU A C 1
ATOM 1329 O O . LEU A 1 176 ? 12.175 -0.599 -0.742 1.00 97.44 176 LEU A O 1
ATOM 1333 N N . THR A 1 177 ? 12.552 -0.607 -2.960 1.00 96.44 177 THR A N 1
ATOM 1334 C CA . THR A 1 177 ? 13.341 0.639 -3.008 1.00 96.44 177 THR A CA 1
ATOM 1335 C C . THR A 1 177 ? 12.917 1.521 -4.177 1.00 96.44 177 THR A C 1
ATOM 1337 O O . THR A 1 177 ? 12.539 1.029 -5.241 1.00 96.44 177 THR A O 1
ATOM 1340 N N . PHE A 1 178 ? 12.962 2.842 -3.989 1.00 97.06 178 PHE A N 1
ATOM 1341 C CA . PHE A 1 178 ? 12.787 3.788 -5.087 1.00 97.06 178 PHE A CA 1
ATOM 1342 C C . PHE A 1 178 ? 14.103 3.958 -5.840 1.00 97.06 178 PHE A C 1
ATOM 1344 O O . PHE A 1 178 ? 15.076 4.466 -5.286 1.00 97.06 178 PHE A O 1
ATOM 1351 N N . GLU A 1 179 ? 14.100 3.591 -7.115 1.00 95.62 179 GLU A N 1
ATOM 1352 C CA . GLU A 1 179 ? 15.249 3.700 -8.012 1.00 95.62 179 GLU A CA 1
ATOM 1353 C C . GLU A 1 179 ? 14.942 4.672 -9.148 1.00 95.62 179 GLU A C 1
ATOM 1355 O O . GLU A 1 179 ? 13.782 4.943 -9.470 1.00 95.62 179 GLU A O 1
ATOM 1360 N N . ASN A 1 180 ? 15.975 5.213 -9.795 1.00 93.25 180 ASN A N 1
ATOM 1361 C CA . ASN A 1 180 ? 15.754 5.926 -11.050 1.00 93.25 180 ASN A CA 1
ATOM 1362 C C . ASN A 1 180 ? 15.105 4.980 -12.063 1.00 93.25 180 ASN A C 1
ATOM 1364 O O . ASN A 1 180 ? 15.534 3.835 -12.211 1.00 93.25 180 ASN A O 1
ATOM 1368 N N . ALA A 1 181 ? 14.081 5.468 -12.770 1.00 89.62 181 ALA A N 1
ATOM 1369 C CA . ALA A 1 181 ? 13.484 4.710 -13.857 1.00 89.62 181 ALA A CA 1
ATOM 1370 C C . ALA A 1 181 ? 14.598 4.243 -14.810 1.00 89.62 181 ALA A C 1
ATOM 1372 O O . ALA A 1 181 ? 15.424 5.078 -15.206 1.00 89.62 181 ALA A O 1
ATOM 1373 N N . PRO A 1 182 ? 14.654 2.948 -15.178 1.00 81.19 182 PRO A N 1
ATOM 1374 C CA . PRO A 1 182 ? 15.586 2.509 -16.200 1.00 81.19 182 PRO A CA 1
ATOM 1375 C C . PRO A 1 182 ? 15.311 3.367 -17.432 1.00 81.19 182 PRO A C 1
ATOM 1377 O O . PRO A 1 182 ? 14.181 3.416 -17.925 1.00 81.19 182 PRO A O 1
ATOM 1380 N N . GLY A 1 183 ? 16.319 4.130 -17.866 1.00 78.06 183 GLY A N 1
ATOM 1381 C CA . GLY A 1 183 ? 16.188 4.965 -19.052 1.00 78.06 183 GLY A CA 1
ATOM 1382 C C . GLY A 1 183 ? 15.704 4.109 -20.219 1.00 78.06 183 GLY A C 1
ATOM 1383 O O . GLY A 1 183 ? 15.937 2.899 -20.237 1.00 78.06 183 GLY A O 1
ATOM 1384 N N . ALA A 1 184 ? 15.034 4.721 -21.198 1.00 66.69 184 ALA A N 1
ATOM 1385 C CA . ALA A 1 184 ? 14.753 4.029 -22.446 1.00 66.69 184 ALA A CA 1
ATOM 1386 C C . ALA A 1 184 ? 16.091 3.504 -22.980 1.00 66.69 184 ALA A C 1
ATOM 1388 O O . ALA A 1 184 ? 16.929 4.282 -23.436 1.00 66.69 184 ALA A O 1
ATOM 1389 N N . VAL A 1 185 ? 16.317 2.196 -22.878 1.00 61.84 185 VAL A N 1
ATOM 1390 C CA . VAL A 1 185 ? 17.404 1.494 -23.559 1.00 61.84 185 VAL A CA 1
ATOM 1391 C C . VAL A 1 185 ? 17.037 1.506 -25.040 1.00 61.84 185 VAL A C 1
ATOM 1393 O O . VAL A 1 185 ? 16.507 0.553 -25.603 1.00 61.84 185 VAL A O 1
ATOM 1396 N N . GLY A 1 186 ? 17.166 2.697 -25.622 1.00 62.22 186 GLY A N 1
ATOM 1397 C CA . GLY A 1 186 ? 16.693 3.066 -26.939 1.00 62.22 186 GLY A CA 1
ATOM 1398 C C . GLY A 1 186 ? 17.638 2.534 -27.992 1.00 62.22 186 GLY A C 1
ATOM 1399 O O . GLY A 1 186 ? 18.504 3.274 -28.437 1.00 62.22 186 GLY A O 1
ATOM 1400 N N . GLY A 1 187 ? 17.426 1.276 -28.378 1.00 73.31 187 GLY A N 1
ATOM 1401 C CA . GLY A 1 187 ? 18.028 0.635 -29.546 1.00 73.31 187 GLY A CA 1
ATOM 1402 C C . GLY A 1 187 ? 19.555 0.543 -29.529 1.00 73.31 187 GLY A C 1
ATOM 1403 O O . GLY A 1 187 ? 20.265 1.220 -28.785 1.00 73.31 187 GLY A O 1
ATOM 1404 N N . GLU A 1 188 ? 20.099 -0.313 -30.381 1.00 78.81 188 GLU A N 1
ATOM 1405 C CA . GLU A 1 188 ? 21.526 -0.288 -30.655 1.00 78.81 188 GLU A CA 1
ATOM 1406 C C . GLU A 1 188 ? 21.925 1.053 -31.299 1.00 78.81 188 GLU A C 1
ATOM 1408 O O . GLU A 1 188 ? 21.281 1.563 -32.225 1.00 78.81 188 GLU A O 1
ATOM 1413 N N . SER A 1 189 ? 23.018 1.656 -30.819 1.00 77.56 189 SER A N 1
ATOM 1414 C CA . SER A 1 189 ? 23.594 2.820 -31.490 1.00 77.56 189 SER A CA 1
ATOM 1415 C C . SER A 1 189 ? 24.188 2.377 -32.824 1.00 77.56 189 SER A C 1
ATOM 1417 O O . SER A 1 189 ? 25.326 1.921 -32.905 1.00 77.56 189 SER A O 1
ATOM 1419 N N . ASN A 1 190 ? 23.402 2.499 -33.890 1.00 80.75 190 ASN A N 1
ATOM 1420 C CA . ASN A 1 190 ? 23.876 2.190 -35.233 1.00 80.75 190 ASN A CA 1
ATOM 1421 C C . ASN A 1 190 ? 24.987 3.173 -35.646 1.00 80.75 190 ASN A C 1
ATOM 1423 O O . ASN A 1 190 ? 24.760 4.386 -35.664 1.00 80.75 190 ASN A O 1
ATOM 1427 N N . THR A 1 191 ? 26.172 2.666 -35.980 1.00 82.69 191 THR A N 1
ATOM 1428 C CA . THR A 1 191 ? 27.276 3.454 -36.551 1.00 82.69 191 THR A CA 1
ATOM 1429 C C . THR A 1 191 ? 27.429 3.116 -38.031 1.00 82.69 191 THR A C 1
ATOM 1431 O O . THR A 1 191 ? 27.181 1.988 -38.444 1.00 82.69 191 THR A O 1
ATOM 1434 N N . ALA A 1 192 ? 27.818 4.097 -38.842 1.00 85.50 192 ALA A N 1
ATOM 1435 C CA . ALA A 1 192 ? 28.201 3.885 -40.231 1.00 85.50 192 ALA A CA 1
ATOM 1436 C C . ALA A 1 192 ? 29.495 4.658 -40.488 1.00 85.50 192 ALA A C 1
ATOM 1438 O O . ALA A 1 192 ? 29.619 5.823 -40.111 1.00 85.50 192 ALA A O 1
ATOM 1439 N N . SER A 1 193 ? 30.480 3.990 -41.076 1.00 88.06 193 SER A N 1
ATOM 1440 C CA . SER A 1 193 ? 31.815 4.534 -41.310 1.00 88.06 193 SER A CA 1
ATOM 1441 C C . SER A 1 193 ? 32.333 4.086 -42.674 1.00 88.06 193 SER A C 1
ATOM 1443 O O . SER A 1 193 ? 31.939 3.047 -43.199 1.00 88.06 193 SER A O 1
ATOM 1445 N N . ASN A 1 194 ? 33.216 4.890 -43.267 1.00 90.19 194 ASN A N 1
ATOM 1446 C CA . ASN A 1 194 ? 34.012 4.451 -44.409 1.00 90.19 194 ASN A CA 1
ATOM 1447 C C . ASN A 1 194 ? 35.289 3.819 -43.843 1.00 90.19 194 ASN A C 1
ATOM 1449 O O . ASN A 1 194 ? 36.042 4.495 -43.143 1.00 90.19 194 ASN A O 1
ATOM 1453 N N . TYR A 1 195 ? 35.499 2.528 -44.092 1.00 89.31 195 TYR A N 1
ATOM 1454 C CA . TYR A 1 195 ? 36.668 1.794 -43.608 1.00 89.31 195 TYR A CA 1
ATOM 1455 C C . TYR A 1 195 ? 37.839 1.905 -44.601 1.00 89.31 195 TYR A C 1
ATOM 1457 O O . TYR A 1 195 ? 37.636 1.784 -45.807 1.00 89.31 195 TYR A O 1
ATOM 1465 N N . GLY A 1 196 ? 39.061 2.103 -44.093 1.00 89.38 196 GLY A N 1
ATOM 1466 C CA . GLY A 1 196 ? 40.277 2.303 -44.896 1.00 89.38 196 GLY A CA 1
ATOM 1467 C C . GLY A 1 196 ? 40.626 3.779 -45.155 1.00 89.38 196 GLY A C 1
ATOM 1468 O O . GLY A 1 196 ? 39.846 4.677 -44.849 1.00 89.38 196 GLY A O 1
ATOM 1469 N N . THR A 1 197 ? 41.829 4.035 -45.690 1.00 88.50 197 THR A N 1
ATOM 1470 C CA . THR A 1 197 ? 42.374 5.400 -45.888 1.00 88.50 197 THR A CA 1
ATOM 1471 C C . THR A 1 197 ? 42.448 5.851 -47.348 1.00 88.50 197 THR A C 1
ATOM 1473 O O . THR A 1 197 ? 42.709 7.022 -47.606 1.00 88.50 197 THR A O 1
ATOM 1476 N N . GLN A 1 198 ? 42.236 4.943 -48.305 1.00 89.81 198 GLN A N 1
ATOM 1477 C CA . GLN A 1 198 ? 42.326 5.226 -49.739 1.00 89.81 198 GLN A CA 1
ATOM 1478 C C . GLN A 1 198 ? 40.928 5.353 -50.361 1.00 89.81 198 GLN A C 1
ATOM 1480 O O . GLN A 1 198 ? 40.007 4.633 -49.984 1.00 89.81 198 GLN A O 1
ATOM 1485 N N . GLY A 1 199 ? 40.791 6.217 -51.370 1.00 87.62 199 GLY A N 1
ATOM 1486 C CA . GLY A 1 199 ? 39.552 6.381 -52.139 1.00 87.62 199 GLY A CA 1
ATOM 1487 C C . GLY A 1 199 ? 38.567 7.399 -51.552 1.00 87.62 199 GLY A C 1
ATOM 1488 O O . GLY A 1 199 ? 38.910 8.207 -50.692 1.00 87.62 199 GLY A O 1
ATOM 1489 N N . VAL A 1 200 ? 37.332 7.390 -52.067 1.00 88.25 200 VAL A N 1
ATOM 1490 C CA . VAL A 1 200 ? 36.256 8.313 -51.669 1.00 88.25 200 VAL A CA 1
ATOM 1491 C C . VAL A 1 200 ? 35.154 7.540 -50.951 1.00 88.25 200 VAL A C 1
ATOM 1493 O O . VAL A 1 200 ? 34.555 6.629 -51.514 1.00 88.25 200 VAL A O 1
ATOM 1496 N N . GLY A 1 201 ? 34.848 7.937 -49.716 1.00 90.19 201 GLY A N 1
ATOM 1497 C CA . GLY A 1 201 ? 33.780 7.332 -48.923 1.00 90.19 201 GLY A CA 1
ATOM 1498 C C . GLY A 1 201 ? 32.366 7.618 -49.449 1.00 90.19 201 GLY A C 1
ATOM 1499 O O . GLY A 1 201 ? 32.071 8.737 -49.895 1.00 90.19 201 GLY A O 1
ATOM 1500 N N . ILE A 1 202 ? 31.478 6.624 -49.333 1.00 92.31 202 ILE A N 1
ATOM 1501 C CA . ILE A 1 202 ? 30.068 6.688 -49.758 1.00 92.31 202 ILE A CA 1
ATOM 1502 C C . ILE A 1 202 ? 29.103 7.004 -48.613 1.00 92.31 202 ILE A C 1
ATOM 1504 O O . ILE A 1 202 ? 28.008 7.495 -48.872 1.00 92.31 202 ILE A O 1
ATOM 1508 N N . PHE A 1 203 ? 29.484 6.784 -47.353 1.00 93.88 203 PHE A N 1
ATOM 1509 C CA . PHE A 1 203 ? 28.673 7.228 -46.219 1.00 93.88 203 PHE A CA 1
ATOM 1510 C C . PHE A 1 203 ? 28.632 8.763 -46.155 1.00 93.88 203 PHE A C 1
ATOM 1512 O O . PHE A 1 203 ? 29.666 9.421 -46.326 1.00 93.88 203 PHE A O 1
ATOM 1519 N N . LYS A 1 204 ? 27.440 9.328 -45.928 1.00 92.44 204 LYS A N 1
ATOM 1520 C CA . LYS A 1 204 ? 27.219 10.776 -45.816 1.00 92.44 204 LYS A CA 1
ATOM 1521 C C . LYS A 1 204 ? 26.954 11.193 -44.371 1.00 92.44 204 LYS A C 1
ATOM 1523 O O . LYS A 1 204 ? 27.690 12.025 -43.853 1.00 92.44 204 LYS A O 1
ATOM 1528 N N . THR A 1 205 ? 25.890 10.680 -43.752 1.00 91.88 205 THR A N 1
ATOM 1529 C CA . THR A 1 205 ? 25.502 11.039 -42.378 1.00 91.88 205 THR A CA 1
ATOM 1530 C C . THR A 1 205 ? 24.533 10.021 -41.775 1.00 91.88 205 THR A C 1
ATOM 1532 O O . THR A 1 205 ? 23.900 9.253 -42.499 1.00 91.88 205 THR A O 1
ATOM 1535 N N . LYS A 1 206 ? 24.386 10.046 -40.447 1.00 90.56 206 LYS A N 1
ATOM 1536 C CA . LYS A 1 206 ? 23.265 9.434 -39.728 1.00 90.56 206 LYS A CA 1
ATOM 1537 C C . LYS A 1 206 ? 22.324 10.548 -39.279 1.00 90.56 206 LYS A C 1
ATOM 1539 O O . LYS A 1 206 ? 22.705 11.382 -38.462 1.00 90.56 206 LYS A O 1
ATOM 1544 N N . ASN A 1 207 ? 21.103 10.550 -39.801 1.00 89.12 207 ASN A N 1
ATOM 1545 C CA . ASN A 1 207 ? 20.060 11.495 -39.422 1.00 89.12 207 ASN A CA 1
ATOM 1546 C C . ASN A 1 207 ? 18.990 10.760 -38.608 1.00 89.12 207 ASN A C 1
ATOM 1548 O O . ASN A 1 207 ? 18.167 10.038 -39.172 1.00 89.12 207 ASN A O 1
ATOM 1552 N N . LEU A 1 208 ? 19.032 10.909 -37.281 1.00 86.62 208 LEU A N 1
ATOM 1553 C CA . LEU A 1 208 ? 18.219 10.127 -36.344 1.00 86.62 208 LEU A CA 1
ATOM 1554 C C . LEU A 1 208 ? 18.409 8.616 -36.584 1.00 86.62 208 LEU A C 1
ATOM 1556 O O . LEU A 1 208 ? 19.490 8.080 -36.338 1.00 86.62 208 LEU A O 1
ATOM 1560 N N . THR A 1 209 ? 17.381 7.931 -37.079 1.00 86.50 209 THR A N 1
ATOM 1561 C CA . THR A 1 209 ? 17.382 6.495 -37.390 1.00 86.50 209 THR A CA 1
ATOM 1562 C C . THR A 1 209 ? 17.765 6.181 -38.840 1.00 86.50 209 THR A C 1
ATOM 1564 O O . THR A 1 209 ? 17.900 5.011 -39.184 1.00 86.50 209 THR A O 1
ATOM 1567 N N . ASN A 1 210 ? 17.970 7.190 -39.692 1.00 89.31 210 ASN A N 1
ATOM 1568 C CA . ASN A 1 210 ? 18.269 7.011 -41.112 1.00 89.31 210 ASN A CA 1
ATOM 1569 C C . ASN A 1 210 ? 19.781 7.071 -41.395 1.00 89.31 210 ASN A C 1
ATOM 1571 O O . ASN A 1 210 ? 20.438 8.064 -41.070 1.00 89.31 210 ASN A O 1
ATOM 1575 N N . LEU A 1 211 ? 20.328 6.039 -42.044 1.00 93.06 211 LEU A N 1
ATOM 1576 C CA . LEU A 1 211 ? 21.693 6.049 -42.577 1.00 93.06 211 LEU A CA 1
ATOM 1577 C C . LEU A 1 211 ? 21.667 6.550 -44.022 1.00 93.06 211 LEU A C 1
ATOM 1579 O O . LEU A 1 211 ? 21.153 5.884 -44.918 1.00 93.06 211 LEU A O 1
ATOM 1583 N N . GLU A 1 212 ? 22.238 7.726 -44.261 1.00 93.56 212 GLU A N 1
ATOM 1584 C CA . GLU A 1 212 ? 22.308 8.314 -45.594 1.00 93.56 212 GLU A CA 1
ATOM 1585 C C . GLU A 1 212 ? 23.637 7.966 -46.274 1.00 93.56 212 GLU A C 1
ATOM 1587 O O . GLU A 1 212 ? 24.721 8.294 -45.778 1.00 93.56 212 GLU A O 1
ATOM 1592 N N . PHE A 1 213 ? 23.545 7.372 -47.463 1.00 94.44 213 PHE A N 1
ATOM 1593 C CA . PHE A 1 213 ? 24.671 7.142 -48.367 1.00 94.44 213 PHE A CA 1
ATOM 1594 C C . PHE A 1 213 ? 24.584 8.079 -49.577 1.00 94.44 213 PHE A C 1
ATOM 1596 O O . PHE A 1 213 ? 23.502 8.477 -50.016 1.00 94.44 213 PHE A O 1
ATOM 1603 N N . LYS A 1 214 ? 25.736 8.445 -50.137 1.00 93.75 214 LYS A N 1
ATOM 1604 C CA . LYS A 1 214 ? 25.827 9.142 -51.422 1.00 93.75 214 LYS A CA 1
ATOM 1605 C C . LYS A 1 214 ? 25.351 8.202 -52.530 1.00 93.75 214 LYS A C 1
ATOM 1607 O O . LYS A 1 214 ? 25.678 7.018 -52.524 1.00 93.75 214 LYS A O 1
ATOM 1612 N N . ARG A 1 215 ? 24.633 8.740 -53.517 1.00 93.19 215 ARG A N 1
ATOM 1613 C CA . ARG A 1 215 ? 24.349 8.007 -54.758 1.00 93.19 215 ARG A CA 1
ATOM 1614 C C . ARG A 1 215 ? 25.615 7.914 -55.606 1.00 93.19 215 ARG A C 1
ATOM 1616 O O . ARG A 1 215 ? 26.418 8.846 -55.617 1.00 93.19 215 ARG A O 1
ATOM 1623 N N . LEU A 1 216 ? 25.752 6.824 -56.352 1.00 92.19 216 LEU A N 1
ATOM 1624 C CA . LEU A 1 216 ? 26.739 6.728 -57.422 1.00 92.19 216 LEU A CA 1
ATOM 1625 C C . LEU A 1 216 ? 26.181 7.404 -58.680 1.00 92.19 216 LEU A C 1
ATOM 1627 O O . LEU A 1 216 ? 25.004 7.248 -59.005 1.00 92.19 216 LEU A O 1
ATOM 1631 N N . VAL A 1 217 ? 27.025 8.164 -59.371 1.00 91.25 217 VAL A N 1
ATOM 1632 C CA . VAL A 1 217 ? 26.702 8.830 -60.639 1.00 91.25 217 VAL A CA 1
ATOM 1633 C C . VAL A 1 217 ? 27.744 8.397 -61.657 1.00 91.25 217 VAL A C 1
ATOM 1635 O O . VAL A 1 217 ? 28.935 8.380 -61.347 1.00 91.25 217 VAL A O 1
ATOM 1638 N N . GLN A 1 218 ? 27.301 8.019 -62.854 1.00 92.50 218 GLN A N 1
ATOM 1639 C CA . GLN A 1 218 ? 28.210 7.548 -63.892 1.00 92.50 218 GLN A CA 1
ATOM 1640 C C . GLN A 1 218 ? 28.966 8.719 -64.528 1.00 92.50 218 GLN A C 1
ATOM 1642 O O . GLN A 1 218 ? 28.381 9.757 -64.841 1.00 92.50 218 GLN A O 1
ATOM 1647 N N . GLY A 1 219 ? 30.274 8.543 -64.700 1.00 88.38 219 GLY A N 1
ATOM 1648 C CA . GLY A 1 219 ? 31.107 9.439 -65.497 1.00 88.38 219 GLY A CA 1
ATOM 1649 C C . GLY A 1 219 ? 31.034 9.102 -66.986 1.00 88.38 219 GLY A C 1
ATOM 1650 O O . GLY A 1 219 ? 30.365 8.155 -67.397 1.00 88.38 219 GLY A O 1
ATOM 1651 N N . ASN A 1 220 ? 31.757 9.865 -67.804 1.00 87.56 220 ASN A N 1
ATOM 1652 C CA . ASN A 1 220 ? 31.874 9.565 -69.229 1.00 87.56 220 ASN A CA 1
ATOM 1653 C C . ASN A 1 220 ? 32.545 8.192 -69.445 1.00 87.56 220 ASN A C 1
ATOM 1655 O O . ASN A 1 220 ? 33.502 7.860 -68.746 1.00 87.56 220 ASN A O 1
ATOM 1659 N N . GLY A 1 221 ? 32.036 7.401 -70.393 1.00 86.56 221 GLY A N 1
ATOM 1660 C CA . GLY A 1 221 ? 32.547 6.063 -70.712 1.00 86.56 221 GLY A CA 1
ATOM 1661 C C . GLY A 1 221 ? 32.239 4.980 -69.673 1.00 86.56 221 GLY A C 1
ATOM 1662 O O . GLY A 1 221 ? 32.632 3.838 -69.870 1.00 86.56 221 GLY A O 1
ATOM 1663 N N . ILE A 1 222 ? 31.527 5.299 -68.589 1.00 92.94 222 ILE A N 1
ATOM 1664 C CA . ILE A 1 222 ? 31.091 4.330 -67.577 1.00 92.94 222 ILE A CA 1
ATOM 1665 C C . ILE A 1 222 ? 29.571 4.189 -67.647 1.00 92.94 222 ILE A C 1
ATOM 1667 O O . ILE A 1 222 ? 28.848 5.173 -67.818 1.00 92.94 222 ILE A O 1
ATOM 1671 N N . SER A 1 223 ? 29.081 2.962 -67.503 1.00 90.44 223 SER A N 1
ATOM 1672 C CA . SER A 1 223 ? 27.671 2.660 -67.258 1.00 90.44 223 SER A CA 1
ATOM 1673 C C . SER A 1 223 ? 27.479 2.129 -65.845 1.00 90.44 223 SER A C 1
ATOM 1675 O O . SER A 1 223 ? 28.197 1.218 -65.422 1.00 90.44 223 SER A O 1
ATOM 1677 N N . LEU A 1 224 ? 26.481 2.668 -65.144 1.00 93.69 224 LEU A N 1
ATOM 1678 C CA . LEU A 1 224 ? 25.970 2.121 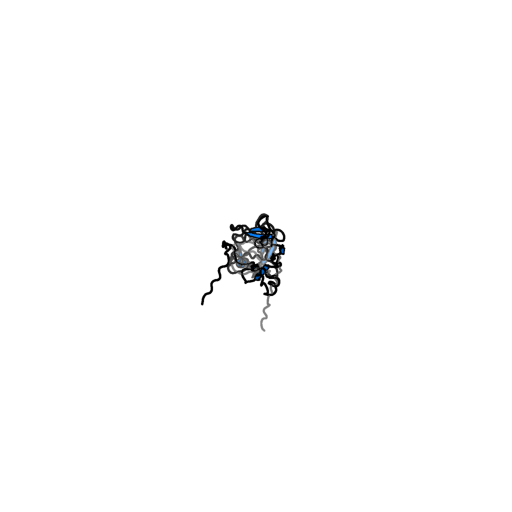-63.889 1.00 93.69 224 LEU A CA 1
ATOM 1679 C C . LEU A 1 224 ? 24.580 1.525 -64.127 1.00 93.69 224 LEU A C 1
ATOM 1681 O O . LEU A 1 224 ? 23.654 2.258 -64.469 1.00 93.69 224 LEU A O 1
ATOM 1685 N N . THR A 1 225 ? 24.430 0.215 -63.925 1.00 92.69 225 THR A N 1
ATOM 1686 C CA . THR A 1 225 ? 23.137 -0.477 -64.080 1.00 92.69 225 THR A CA 1
ATOM 1687 C C . THR A 1 225 ? 22.656 -1.002 -62.733 1.00 92.69 225 THR A C 1
ATOM 1689 O O . THR A 1 225 ? 23.315 -1.849 -62.133 1.00 92.69 225 THR A O 1
ATOM 1692 N N . ASP A 1 226 ? 21.510 -0.510 -62.259 1.00 93.81 226 ASP A N 1
ATOM 1693 C CA . ASP A 1 226 ? 20.839 -1.030 -61.064 1.00 93.81 226 ASP A CA 1
ATOM 1694 C C . ASP A 1 226 ? 20.106 -2.331 -61.414 1.00 93.81 226 ASP A C 1
ATOM 1696 O O . ASP A 1 226 ? 19.199 -2.340 -62.247 1.00 93.81 226 ASP A O 1
ATOM 1700 N N . SER A 1 227 ? 20.544 -3.435 -60.811 1.00 91.31 227 SER A N 1
ATOM 1701 C CA . SER A 1 227 ? 19.964 -4.770 -60.991 1.00 91.31 227 SER A CA 1
ATOM 1702 C C . SER A 1 227 ? 19.434 -5.320 -59.661 1.00 91.31 227 SER A C 1
ATOM 1704 O O . SER A 1 227 ? 19.620 -6.494 -59.335 1.00 91.31 227 SER A O 1
ATOM 1706 N N . GLY A 1 228 ? 18.795 -4.463 -58.859 1.00 90.56 228 GLY A N 1
ATOM 1707 C CA . GLY A 1 228 ? 18.148 -4.838 -57.603 1.00 90.56 228 GLY A CA 1
ATOM 1708 C C . GLY A 1 228 ? 19.143 -4.935 -56.449 1.00 90.56 228 GLY A C 1
ATOM 1709 O O . GLY A 1 228 ? 19.353 -3.969 -55.724 1.00 90.56 228 GLY A O 1
ATOM 1710 N N . SER A 1 229 ? 19.753 -6.106 -56.247 1.00 94.56 229 SER A N 1
ATOM 1711 C CA . SER A 1 229 ? 20.690 -6.327 -55.129 1.00 94.56 229 SER A CA 1
ATOM 1712 C C . SER A 1 229 ? 22.112 -5.831 -55.401 1.00 94.56 229 SER A C 1
ATOM 1714 O O . SER A 1 229 ? 22.934 -5.816 -54.485 1.00 94.56 229 SER A O 1
ATOM 1716 N N . TYR A 1 230 ? 22.414 -5.430 -56.639 1.00 91.31 230 TYR A N 1
ATOM 1717 C CA . TYR A 1 230 ? 23.743 -4.987 -57.052 1.00 91.31 230 TYR A CA 1
ATOM 1718 C C . TYR A 1 230 ? 23.653 -3.837 -58.053 1.00 91.31 230 TYR A C 1
ATOM 1720 O O . TYR A 1 230 ? 22.702 -3.733 -58.828 1.00 91.31 230 TYR A O 1
ATOM 1728 N N . ILE A 1 231 ? 24.701 -3.016 -58.068 1.00 93.00 231 ILE A N 1
ATOM 1729 C CA . ILE A 1 231 ? 24.962 -2.045 -59.129 1.00 93.00 231 ILE A CA 1
ATOM 1730 C C . ILE A 1 231 ? 26.112 -2.600 -59.966 1.00 93.00 231 ILE A C 1
ATOM 1732 O O . ILE A 1 231 ? 27.212 -2.797 -59.446 1.00 93.00 231 ILE A O 1
ATOM 1736 N N . THR A 1 232 ? 25.876 -2.828 -61.255 1.00 92.56 232 THR A N 1
ATOM 1737 C CA . THR A 1 232 ? 26.939 -3.202 -62.193 1.00 92.56 232 THR A CA 1
ATOM 1738 C C . THR A 1 232 ? 27.646 -1.946 -62.676 1.00 92.56 232 THR A C 1
ATOM 1740 O O . THR A 1 232 ? 27.008 -1.032 -63.200 1.00 92.56 232 THR A O 1
ATOM 1743 N N . VAL A 1 233 ? 28.969 -1.921 -62.519 1.00 93.69 233 VAL A N 1
ATOM 1744 C CA . VAL A 1 233 ? 29.852 -0.903 -63.093 1.00 93.69 233 VAL A CA 1
ATOM 1745 C C . VAL A 1 233 ? 30.535 -1.517 -64.305 1.00 93.69 233 VAL A C 1
ATOM 1747 O O . VAL A 1 233 ? 31.283 -2.481 -64.162 1.00 93.69 233 VAL A O 1
ATOM 1750 N N . ALA A 1 234 ? 30.277 -0.970 -65.486 1.00 89.69 234 ALA A N 1
ATOM 1751 C CA . ALA A 1 234 ? 30.909 -1.415 -66.724 1.00 89.69 234 ALA A CA 1
ATOM 1752 C C . ALA A 1 234 ? 31.460 -0.221 -67.503 1.00 89.69 234 ALA A C 1
ATOM 1754 O O . ALA A 1 234 ? 30.998 0.911 -67.340 1.00 89.69 234 ALA A O 1
ATOM 1755 N N . TYR A 1 235 ? 32.460 -0.476 -68.339 1.00 88.94 235 TYR A N 1
ATOM 1756 C CA . TYR A 1 235 ? 32.825 0.463 -69.388 1.00 88.94 235 TYR A CA 1
ATOM 1757 C C . TYR A 1 235 ? 31.734 0.418 -70.462 1.00 88.94 235 TYR A C 1
ATOM 1759 O O . TYR A 1 235 ? 31.241 -0.661 -70.786 1.00 88.94 235 TYR A O 1
ATOM 1767 N N . GLN A 1 236 ? 31.329 1.570 -70.989 1.00 78.25 236 GLN A N 1
ATOM 1768 C CA . GLN A 1 236 ? 30.446 1.580 -72.148 1.00 78.25 236 GLN A CA 1
ATOM 1769 C C . GLN A 1 236 ? 31.264 1.180 -73.362 1.00 78.25 236 GLN A C 1
ATOM 1771 O O . GLN A 1 236 ? 32.187 1.904 -73.732 1.00 78.25 236 GLN A O 1
ATOM 1776 N N . ASP A 1 237 ? 30.917 0.052 -73.979 1.00 67.69 237 ASP A N 1
ATOM 1777 C CA . ASP A 1 237 ? 31.495 -0.325 -75.260 1.00 67.69 237 ASP A CA 1
ATOM 1778 C C . ASP A 1 237 ? 31.338 0.856 -76.214 1.00 67.69 237 ASP A C 1
ATOM 1780 O O . ASP A 1 237 ? 30.228 1.305 -76.518 1.00 67.69 237 ASP A O 1
ATOM 1784 N N . TYR A 1 238 ? 32.470 1.407 -76.649 1.00 61.88 238 TYR A N 1
ATOM 1785 C CA . TYR A 1 238 ? 32.473 2.429 -77.672 1.00 61.88 238 TYR A CA 1
ATOM 1786 C C . TYR A 1 238 ? 31.946 1.775 -78.946 1.00 61.88 238 TYR A C 1
ATOM 1788 O O . TYR A 1 238 ? 32.659 1.047 -79.638 1.00 61.88 238 TYR A O 1
ATOM 1796 N N . SER A 1 239 ? 30.672 2.002 -79.249 1.00 58.19 239 SER A N 1
ATOM 1797 C CA . SER A 1 239 ? 30.100 1.634 -80.533 1.00 58.19 239 SER A CA 1
ATOM 1798 C C . SER A 1 239 ? 30.719 2.552 -81.583 1.00 58.19 239 SER A C 1
ATOM 1800 O O . SER A 1 239 ? 30.187 3.628 -81.857 1.00 58.19 239 SER A O 1
ATOM 1802 N N . ALA A 1 240 ? 31.870 2.154 -82.133 1.00 54.06 240 ALA A N 1
ATOM 1803 C CA . ALA A 1 240 ? 32.480 2.838 -83.262 1.00 54.06 240 ALA A CA 1
ATOM 1804 C C . ALA A 1 240 ? 31.452 2.867 -84.398 1.00 54.06 240 ALA A C 1
ATOM 1806 O O . ALA A 1 240 ? 31.080 1.826 -84.953 1.00 54.06 240 ALA A O 1
ATOM 1807 N N . PHE A 1 241 ? 30.947 4.050 -84.742 1.00 53.81 241 PHE A N 1
ATOM 1808 C CA . PHE A 1 241 ? 30.117 4.166 -85.930 1.00 53.81 241 PHE A CA 1
ATOM 1809 C C . PHE A 1 241 ? 31.036 3.962 -87.134 1.00 53.81 241 PHE A C 1
ATOM 1811 O O . PHE A 1 241 ? 32.139 4.495 -87.183 1.00 53.81 241 PHE A O 1
ATOM 1818 N N . ARG A 1 242 ? 30.584 3.238 -88.166 1.00 56.19 242 ARG A N 1
ATOM 1819 C CA . ARG A 1 242 ? 31.351 3.006 -89.413 1.00 56.19 242 ARG A CA 1
ATOM 1820 C C . ARG A 1 242 ? 31.842 4.284 -90.124 1.00 56.19 242 ARG A C 1
ATOM 1822 O O . ARG A 1 242 ? 32.559 4.182 -91.111 1.00 56.19 242 ARG A O 1
ATOM 1829 N N . ARG A 1 243 ? 31.463 5.477 -89.653 1.00 55.78 243 ARG A N 1
ATOM 1830 C CA . ARG A 1 243 ? 31.973 6.769 -90.133 1.00 55.78 243 ARG A CA 1
ATOM 1831 C C . ARG A 1 243 ? 33.207 7.285 -89.383 1.00 55.78 243 ARG A C 1
ATOM 1833 O O . ARG A 1 243 ? 33.831 8.208 -89.887 1.00 55.78 243 ARG A O 1
ATOM 1840 N N . ASP A 1 244 ? 33.615 6.638 -88.292 1.00 55.72 244 ASP A N 1
ATOM 1841 C CA . ASP A 1 244 ? 34.892 6.898 -87.609 1.00 55.72 244 ASP A CA 1
ATOM 1842 C C . ASP A 1 244 ? 36.068 6.132 -88.260 1.00 55.72 244 ASP A C 1
ATOM 1844 O O . ASP A 1 244 ? 37.228 6.421 -87.994 1.00 55.72 244 ASP A O 1
ATOM 1848 N N . TYR A 1 245 ? 35.783 5.246 -89.227 1.00 51.81 245 TYR A N 1
ATOM 1849 C CA . TYR A 1 245 ? 36.747 4.724 -90.216 1.00 51.81 245 TYR A CA 1
ATOM 1850 C C . TYR A 1 245 ? 36.857 5.628 -91.460 1.00 51.81 245 TYR A C 1
ATOM 1852 O O . TYR A 1 245 ? 37.113 5.179 -92.576 1.00 51.81 245 TYR A O 1
ATOM 1860 N N . GLY A 1 246 ? 36.629 6.927 -91.288 1.00 55.69 246 GLY A N 1
ATOM 1861 C CA . GLY A 1 246 ? 36.664 7.923 -92.350 1.00 55.69 246 GLY A CA 1
ATOM 1862 C C . GLY A 1 246 ? 38.005 8.637 -92.468 1.00 55.69 246 GLY A C 1
ATOM 1863 O O . GLY A 1 246 ? 37.987 9.855 -92.497 1.00 55.69 246 GLY A O 1
ATOM 1864 N N . LEU A 1 247 ? 39.131 7.913 -92.494 1.00 51.06 247 LEU A N 1
ATOM 1865 C CA . LEU A 1 247 ? 40.439 8.367 -93.007 1.00 51.06 247 LEU A CA 1
ATOM 1866 C C . LEU A 1 247 ? 41.383 7.154 -93.164 1.00 51.06 247 LEU A C 1
ATOM 1868 O O . LEU A 1 247 ? 42.524 7.148 -92.711 1.00 51.06 247 LEU A O 1
ATOM 1872 N N . ILE A 1 248 ? 40.910 6.103 -93.844 1.00 46.31 248 ILE A N 1
ATOM 1873 C CA . ILE A 1 248 ? 41.815 5.161 -94.514 1.00 46.31 248 ILE A CA 1
ATOM 1874 C C . ILE A 1 248 ? 42.311 5.889 -95.769 1.00 46.31 248 ILE A C 1
ATOM 1876 O O . ILE A 1 248 ? 41.764 5.736 -96.861 1.00 46.31 248 ILE A O 1
ATOM 1880 N N . GLY A 1 249 ? 43.297 6.771 -95.596 1.00 48.22 249 GLY A N 1
ATOM 1881 C CA . GLY A 1 249 ? 44.144 7.190 -96.703 1.00 48.22 249 GLY A CA 1
ATOM 1882 C C . GLY A 1 249 ? 44.895 5.949 -97.159 1.00 48.22 249 GLY A C 1
ATOM 1883 O O . GLY A 1 249 ? 45.714 5.422 -96.415 1.00 48.22 249 GLY A O 1
ATOM 1884 N N . ALA A 1 250 ? 44.520 5.429 -98.322 1.00 53.16 250 ALA A N 1
ATOM 1885 C CA . ALA A 1 250 ? 45.106 4.240 -98.906 1.00 53.16 250 ALA A CA 1
ATOM 1886 C C . ALA A 1 250 ? 46.637 4.345 -98.957 1.00 53.16 250 ALA A C 1
ATOM 1888 O O . ALA A 1 250 ? 47.184 5.117 -99.738 1.00 53.16 250 ALA A O 1
ATOM 1889 N N . ASP A 1 251 ? 47.302 3.510 -98.169 1.00 50.50 251 ASP A N 1
ATOM 1890 C CA . ASP A 1 251 ? 48.594 2.943 -98.526 1.00 50.50 251 ASP A CA 1
ATOM 1891 C C . ASP A 1 251 ? 48.580 1.471 -98.106 1.00 50.50 251 ASP A C 1
ATOM 1893 O O . ASP A 1 251 ? 49.125 1.065 -97.081 1.00 50.50 251 ASP A O 1
ATOM 1897 N N . TYR A 1 252 ? 47.875 0.649 -98.889 1.00 50.50 252 TYR A N 1
ATOM 1898 C CA . TYR A 1 252 ? 48.195 -0.774 -98.932 1.00 50.50 252 TYR A CA 1
ATOM 1899 C C . TYR A 1 252 ? 49.486 -0.893 -99.734 1.00 50.50 252 TYR A C 1
ATOM 1901 O O . TYR A 1 252 ? 49.466 -1.188 -100.932 1.00 50.50 252 TYR A O 1
ATOM 1909 N N . GLY A 1 253 ? 50.589 -0.566 -99.059 1.00 44.31 253 GLY A N 1
ATOM 1910 C CA . GLY A 1 253 ? 51.933 -0.641 -99.593 1.00 44.31 253 GLY A CA 1
ATOM 1911 C C . GLY A 1 253 ? 52.153 -1.975 -100.297 1.00 44.31 253 GLY A C 1
ATOM 1912 O O . GLY A 1 253 ? 51.727 -3.035 -99.832 1.00 44.31 253 GLY A O 1
ATOM 1913 N N . LEU A 1 254 ? 52.793 -1.878 -101.458 1.00 41.34 254 LEU A N 1
ATOM 1914 C CA . LEU A 1 254 ? 53.260 -2.967 -102.302 1.00 41.34 254 LEU A CA 1
ATOM 1915 C C . LEU A 1 254 ? 53.671 -4.200 -101.474 1.00 41.34 254 LEU A C 1
ATOM 1917 O O . LEU A 1 254 ? 54.645 -4.168 -100.721 1.00 41.34 254 LEU A O 1
ATOM 1921 N N . ILE A 1 255 ? 52.930 -5.298 -101.640 1.00 49.97 255 ILE A N 1
ATOM 1922 C CA . ILE A 1 255 ? 53.137 -6.561 -100.925 1.00 49.97 255 ILE A CA 1
ATOM 1923 C C . ILE A 1 255 ? 54.346 -7.294 -101.526 1.00 49.97 255 ILE A C 1
ATOM 1925 O O . ILE A 1 255 ? 54.214 -8.276 -102.248 1.00 49.97 255 ILE A O 1
ATOM 1929 N N . THR A 1 256 ? 55.543 -6.799 -101.233 1.00 47.62 256 THR A N 1
ATOM 1930 C CA . THR A 1 256 ? 56.811 -7.515 -101.436 1.00 47.62 256 THR A CA 1
ATOM 1931 C C . THR A 1 256 ? 57.776 -7.186 -100.302 1.00 47.62 256 THR A C 1
ATOM 1933 O O . THR A 1 256 ? 58.851 -6.639 -100.529 1.00 47.62 256 THR A O 1
ATOM 1936 N N . GLN A 1 257 ? 57.404 -7.518 -99.062 1.00 39.28 257 GLN A N 1
ATOM 1937 C CA . GLN A 1 257 ? 58.382 -7.859 -98.026 1.00 39.28 257 GLN A CA 1
ATOM 1938 C C . GLN A 1 257 ? 57.715 -8.599 -96.857 1.00 39.28 257 GLN A C 1
ATOM 1940 O O . GLN A 1 257 ? 56.800 -8.091 -96.223 1.00 39.28 257 GLN A O 1
ATOM 1945 N N . THR A 1 258 ? 58.171 -9.833 -96.655 1.00 39.12 258 THR A N 1
ATOM 1946 C CA . THR A 1 258 ? 58.134 -10.693 -95.462 1.00 39.12 258 THR A CA 1
ATOM 1947 C C . THR A 1 258 ? 57.178 -10.296 -94.329 1.00 39.12 258 THR A C 1
ATOM 1949 O O . THR A 1 258 ? 57.505 -9.489 -93.464 1.00 39.12 258 THR A O 1
ATOM 1952 N N . ALA A 1 259 ? 56.021 -10.961 -94.284 1.00 42.41 259 ALA A N 1
ATOM 1953 C CA . ALA A 1 259 ? 55.174 -11.001 -93.102 1.00 42.41 259 ALA A CA 1
ATOM 1954 C C . ALA A 1 259 ? 55.882 -11.761 -91.967 1.00 42.41 259 ALA A C 1
ATOM 1956 O O . ALA A 1 259 ? 56.233 -12.931 -92.125 1.00 42.41 259 ALA A O 1
ATOM 1957 N N . THR A 1 260 ? 56.021 -11.118 -90.810 1.00 38.97 260 THR A N 1
ATOM 1958 C CA . THR A 1 260 ? 56.200 -11.809 -89.527 1.00 38.97 260 THR A CA 1
ATOM 1959 C C . THR A 1 260 ? 54.984 -11.459 -88.685 1.00 38.97 260 THR A C 1
ATOM 1961 O O . THR A 1 260 ? 54.813 -10.323 -88.257 1.00 38.97 260 THR A O 1
ATOM 1964 N N . VAL A 1 261 ? 54.086 -12.431 -88.565 1.00 45.66 261 VAL A N 1
ATOM 1965 C CA . VAL A 1 261 ? 52.859 -12.371 -87.772 1.00 45.66 261 VAL A CA 1
ATOM 1966 C C . VAL A 1 261 ? 53.231 -12.415 -86.294 1.00 45.66 261 VAL A C 1
ATOM 1968 O O . VAL A 1 261 ? 53.899 -13.370 -85.912 1.00 45.66 261 VAL A O 1
ATOM 1971 N N . GLN A 1 262 ? 52.762 -11.453 -85.492 1.00 46.41 262 GLN A N 1
ATOM 1972 C CA . GLN A 1 262 ? 52.273 -11.682 -84.123 1.00 46.41 262 GLN A CA 1
ATOM 1973 C C . GLN A 1 262 ? 51.642 -10.400 -83.555 1.00 46.41 262 GLN A C 1
ATOM 1975 O O . GLN A 1 262 ? 52.370 -9.493 -83.195 1.00 46.41 262 GLN A O 1
ATOM 1980 N N . GLU A 1 263 ? 50.312 -10.346 -83.484 1.00 41.78 263 GLU A N 1
ATOM 1981 C CA . GLU A 1 263 ? 49.509 -9.715 -82.417 1.00 41.78 263 GLU A CA 1
ATOM 1982 C C . GLU A 1 263 ? 48.074 -10.245 -82.631 1.00 41.78 263 GLU A C 1
ATOM 1984 O O . GLU A 1 263 ? 47.346 -9.803 -83.519 1.00 41.78 263 GLU A O 1
ATOM 1989 N N . ASP A 1 264 ? 47.720 -11.281 -81.874 1.00 51.25 264 ASP A N 1
ATOM 1990 C CA . ASP A 1 264 ? 46.375 -11.847 -81.751 1.00 51.25 264 ASP A CA 1
ATOM 1991 C C . ASP A 1 264 ? 45.876 -11.487 -80.355 1.00 51.25 264 ASP A C 1
ATOM 1993 O O . ASP A 1 264 ? 46.556 -11.852 -79.406 1.00 51.25 264 ASP A O 1
ATOM 1997 N N . TYR A 1 265 ? 44.731 -10.804 -80.233 1.00 41.88 265 TYR A N 1
ATOM 1998 C CA . TYR A 1 265 ? 43.803 -10.986 -79.108 1.00 41.88 265 TYR A CA 1
ATOM 1999 C C . TYR A 1 265 ? 42.395 -10.518 -79.490 1.00 41.88 265 TYR A C 1
ATOM 2001 O O . TYR A 1 265 ? 42.031 -9.352 -79.334 1.00 41.88 265 TYR A O 1
ATOM 2009 N N . GLY A 1 266 ? 41.570 -11.463 -79.933 1.00 39.34 266 GLY A N 1
ATOM 2010 C CA . GLY A 1 266 ? 40.126 -11.265 -80.023 1.00 39.34 266 GLY A CA 1
ATOM 2011 C C . GLY A 1 266 ? 39.394 -12.490 -80.552 1.00 39.34 266 GLY A C 1
ATOM 2012 O O . GLY A 1 266 ? 38.999 -12.519 -81.711 1.00 39.34 266 GLY A O 1
ATOM 2013 N N . SER A 1 267 ? 39.213 -13.502 -79.699 1.00 46.84 267 SER A N 1
ATOM 2014 C CA . SER A 1 267 ? 38.420 -14.703 -79.989 1.00 46.84 267 SER A CA 1
ATOM 2015 C C . SER A 1 267 ? 36.994 -14.342 -80.413 1.00 46.84 267 SER A C 1
ATOM 2017 O O . SER A 1 267 ? 36.222 -13.824 -79.607 1.00 46.84 267 SER A O 1
ATOM 2019 N N . ILE A 1 268 ? 36.615 -14.696 -81.643 1.00 49.25 268 ILE A N 1
ATOM 2020 C CA . ILE A 1 268 ? 35.224 -14.675 -82.100 1.00 49.25 268 ILE A CA 1
ATOM 2021 C C . ILE A 1 268 ? 34.756 -16.120 -82.267 1.00 49.25 268 ILE A C 1
ATOM 2023 O O . ILE A 1 268 ? 35.127 -16.814 -83.212 1.00 49.25 268 ILE A O 1
ATOM 2027 N N . THR A 1 269 ? 33.922 -16.565 -81.332 1.00 46.06 269 THR A N 1
ATOM 2028 C CA . THR A 1 269 ? 33.189 -17.828 -81.421 1.00 46.06 269 THR A CA 1
ATOM 2029 C C . THR A 1 269 ? 31.924 -17.594 -82.243 1.00 46.06 269 THR A C 1
ATOM 2031 O O . THR A 1 269 ? 31.065 -16.824 -81.820 1.00 46.06 269 THR A O 1
ATOM 2034 N N . TYR A 1 270 ? 31.770 -18.273 -83.382 1.00 45.94 270 TYR A N 1
ATOM 2035 C CA . TYR A 1 270 ? 30.462 -18.427 -84.025 1.00 45.94 270 TYR A CA 1
ATOM 2036 C C . TYR A 1 270 ? 29.970 -19.863 -83.838 1.00 45.94 270 TYR A C 1
ATOM 2038 O O . TYR A 1 270 ? 30.568 -20.818 -84.330 1.00 45.94 270 TYR A O 1
ATOM 2046 N N . SER A 1 271 ? 28.883 -19.993 -83.082 1.00 47.62 271 SER A N 1
ATOM 2047 C CA . SER A 1 271 ? 28.062 -21.193 -82.958 1.00 47.62 271 SER A CA 1
ATOM 2048 C C . SER A 1 271 ? 26.882 -21.104 -83.928 1.00 47.62 271 SER A C 1
ATOM 2050 O O . SER A 1 271 ? 26.078 -20.185 -83.777 1.00 47.62 271 SER A O 1
ATOM 2052 N N . GLY A 1 272 ? 26.762 -22.087 -84.828 1.00 45.19 272 GLY A N 1
ATOM 2053 C CA . GLY A 1 272 ? 25.573 -22.353 -85.655 1.00 45.19 272 GLY A CA 1
ATOM 2054 C C . GLY A 1 272 ? 25.493 -21.567 -86.951 1.00 45.19 272 GLY A C 1
ATOM 2055 O O . GLY A 1 272 ? 25.016 -20.416 -86.896 1.00 45.19 272 GLY A O 1
#

Secondary structure (DSSP, 8-state):
------------------------SEEEEEEESSEEEEE-TT---SSEEEEEEEETTEEPPBTTTEEEEEETTEEEEEEEEEEPTT-EEEEEEEEPTTT-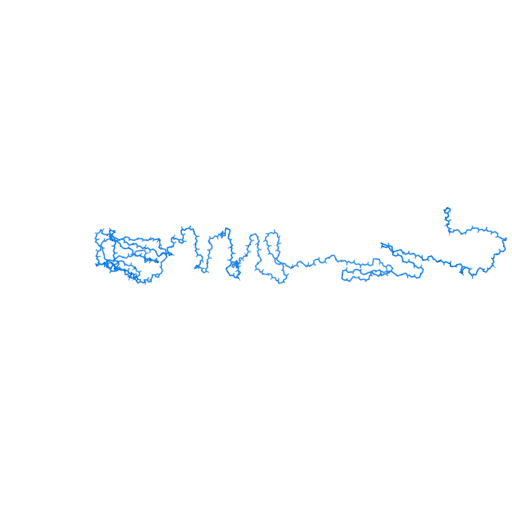HHHHHSSS----GGG-SS---SS----TT-----SSS-PPP----TT---EETTEE--SS---TTEEEEE-SSSBEEEEEPPP------------SSSS---EEEEETTEEEEPPP---TTEEEEE-SS-EEEEEPP----TTTTTT-------S-S---------------

Foldseek 3Di:
DDDDDDPDPPPDPPDDDPDDDDDAQKDKDKDFDFDFKDWDPVFDHPQFPDKWKDKVNHTDDEPPQWYWDADPRTIMIGGPDTRDGGIMMMIMTGHHVVRRCCVVPPPDHCPPCVPDPDDDPVDDDDQDPHDPDDPDPDDDDDDDPVPDFDDDPLATEDPDPDDPQWDWDDPVRRYIDTDHDPPPPPDDPDDDDDPDDDDDAQFDDDDPPDTDGHDDDDDPQWDWDDPPVDTDIDGPPPPPDPCVVVDPPDDPDDPPDDDDDDDDDDDDDDDD

Radius of gyration: 58.11 Å; chains: 1; bounding box: 128×35×166 Å

Sequence (272 aa):
MPYIGQSYHHVVPVVDFDNIQNIPDFQSQTFTGPGTSFGLTNGAPQDVMSLDVSIDGVSQKPNVDYTTSLNSGQVRIVLSDELSTEETLLVVYRALPGYSQTLKDNATNQKFLIDESTPTLGGDLNVNDKLIKSAENKNVQIKPGTGGILKLYDFTFTSSDGTNGQVLTTDGAGNLTFENAPGAVGGESNTASNYGTQGVGIFKTKNLTNLEFKRLVQGNGISLTDSGSYITVAYQDYSAFRRDYGLIGADYGLITQTATVQEDYGSITYSG